Protein AF-A0A9W9Z5E5-F1 (afdb_monomer)

Solvent-accessible surface area (backbone atoms only — not comparable to full-atom values): 18117 Å² total; per-residue (Å²): 145,72,81,77,57,56,65,56,52,52,53,50,51,54,53,34,43,76,70,58,73,68,50,54,72,75,54,45,55,51,50,51,50,51,54,51,48,55,50,51,51,53,52,51,52,42,44,74,73,72,52,54,70,46,80,47,69,48,80,46,77,43,76,46,78,50,96,70,74,45,101,91,42,67,66,45,79,44,83,42,73,52,73,48,79,44,74,58,91,72,86,64,83,90,55,84,90,83,65,74,100,61,58,70,76,58,65,52,55,37,85,91,34,75,54,29,51,32,61,74,68,63,65,69,75,96,42,89,90,44,63,86,73,42,54,68,69,50,50,53,51,47,46,52,54,19,50,51,48,46,50,52,50,50,29,61,73,37,74,33,95,50,92,89,56,72,50,48,81,72,52,60,47,72,70,46,73,76,46,55,70,70,56,46,49,50,52,50,52,51,53,51,49,50,50,40,35,57,57,59,65,47,76,74,75,71,86,76,83,65,81,82,59,66,64,61,55,49,49,37,49,42,32,39,53,32,51,50,51,53,51,51,54,51,28,30,21,64,47,36,32,69,59,43,54,54,48,37,60,52,46,26,55,54,24,57,72,38,75,93,36,43,68,58,17,50,52,32,49,50,53,51,43,35,51,77,70,68,43,54,74,68,54,19,50,55,57,44,49,57,52,36,40,53,91,78,52,72,89,64,44,27,34,48,38,74,72,71,74,113

InterPro domains:
  IPR046496 Domain of unknown function DUF6589 [PF20231] (111-309)

Mean predicted aligned error: 16.92 Å

Radius of gyration: 28.75 Å; Cα contacts (8 Å, |Δi|>4): 231; chains: 1; bounding box: 75×53×67 Å

Structure (mmCIF, N/CA/C/O backbone):
data_AF-A0A9W9Z5E5-F1
#
_entry.id   AF-A0A9W9Z5E5-F1
#
loop_
_atom_site.group_PDB
_atom_site.id
_atom_site.type_symbol
_atom_site.label_atom_id
_atom_site.label_alt_id
_atom_site.label_comp_id
_atom_site.label_asym_id
_atom_site.label_entity_id
_atom_site.label_seq_id
_atom_site.pdbx_PDB_ins_code
_atom_site.Cartn_x
_atom_site.Cartn_y
_atom_site.Cartn_z
_atom_site.occupancy
_atom_site.B_iso_or_equiv
_atom_site.auth_seq_id
_atom_site.auth_comp_id
_atom_site.auth_asym_id
_atom_site.auth_atom_id
_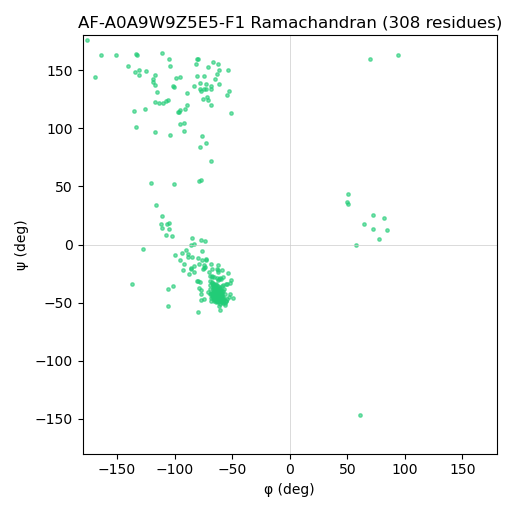atom_site.pdbx_PDB_model_num
ATOM 1 N N . MET A 1 1 ? 47.357 21.636 -34.860 1.00 41.72 1 MET A N 1
ATOM 2 C CA . MET A 1 1 ? 46.180 21.019 -34.204 1.00 41.72 1 MET A CA 1
ATOM 3 C C . MET A 1 1 ? 46.390 19.518 -33.904 1.00 41.72 1 MET A C 1
ATOM 5 O O . MET A 1 1 ? 45.435 18.764 -33.915 1.00 41.72 1 MET A O 1
ATOM 9 N N . LEU A 1 2 ? 47.626 19.068 -33.618 1.00 34.53 2 LEU A N 1
ATOM 10 C CA . LEU A 1 2 ? 47.955 17.650 -33.344 1.00 34.53 2 LEU A CA 1
ATOM 11 C C . LEU A 1 2 ? 48.724 17.436 -32.021 1.00 34.53 2 LEU A C 1
ATOM 13 O O . LEU A 1 2 ? 48.946 16.302 -31.622 1.00 34.53 2 LEU A O 1
ATOM 17 N N . ALA A 1 3 ? 49.085 18.505 -31.301 1.00 41.28 3 ALA A N 1
ATOM 18 C CA . ALA A 1 3 ? 49.845 18.413 -30.047 1.00 41.28 3 ALA A CA 1
ATOM 19 C C . ALA A 1 3 ? 48.966 18.329 -28.779 1.00 41.28 3 ALA A C 1
ATOM 21 O O . ALA A 1 3 ? 49.443 17.910 -27.731 1.00 41.28 3 ALA A O 1
ATOM 22 N N . PHE A 1 4 ? 47.674 18.678 -28.864 1.00 39.78 4 PHE A N 1
ATOM 23 C CA . PHE A 1 4 ? 46.748 18.666 -27.717 1.00 39.78 4 PHE A CA 1
ATOM 24 C C . PHE A 1 4 ? 46.042 17.316 -27.482 1.00 39.78 4 PHE A C 1
ATOM 26 O O . PHE A 1 4 ? 45.437 17.124 -26.433 1.00 39.78 4 PHE A O 1
ATOM 33 N N . PHE A 1 5 ? 46.140 16.362 -28.415 1.00 38.50 5 PHE A N 1
ATOM 34 C CA . PHE A 1 5 ? 45.471 15.056 -28.303 1.00 38.50 5 PHE A CA 1
ATOM 35 C C . PHE A 1 5 ? 46.246 14.028 -27.463 1.00 38.50 5 PHE A C 1
ATOM 37 O O . PHE A 1 5 ? 45.647 13.109 -26.908 1.00 38.50 5 PHE A O 1
ATOM 44 N N . SER A 1 6 ? 47.567 14.181 -27.332 1.00 47.19 6 SER A N 1
ATOM 45 C CA . SER A 1 6 ? 48.415 13.198 -26.646 1.00 47.19 6 SER A CA 1
ATOM 46 C C . SER A 1 6 ? 48.170 13.109 -25.131 1.00 47.19 6 SER A C 1
ATOM 48 O O . SER A 1 6 ? 48.018 11.989 -24.654 1.00 47.19 6 SER A O 1
ATOM 50 N N . PRO A 1 7 ? 48.063 14.210 -24.357 1.00 51.94 7 PRO A N 1
ATOM 51 C CA . PRO A 1 7 ? 47.903 14.115 -22.901 1.00 51.94 7 PRO A CA 1
ATOM 52 C C . PRO A 1 7 ? 46.541 13.546 -22.492 1.00 51.94 7 PRO A C 1
ATOM 54 O O . PRO A 1 7 ? 46.439 12.802 -21.518 1.00 51.94 7 PRO A O 1
ATOM 57 N N . PHE A 1 8 ? 45.499 13.870 -23.264 1.00 57.59 8 PHE A N 1
ATOM 58 C CA . PHE A 1 8 ? 44.145 13.369 -23.046 1.00 57.59 8 PHE A CA 1
ATOM 59 C C . PHE A 1 8 ? 44.060 11.860 -23.290 1.00 57.59 8 PHE A C 1
ATOM 61 O O . PHE A 1 8 ? 43.487 11.142 -22.476 1.00 57.59 8 PHE A O 1
ATOM 68 N N . LEU A 1 9 ? 44.687 11.363 -24.362 1.00 47.94 9 LEU A N 1
ATOM 69 C CA . LEU A 1 9 ? 44.751 9.929 -24.647 1.00 47.94 9 LEU A CA 1
ATOM 70 C C . LEU A 1 9 ? 45.560 9.166 -23.591 1.00 47.94 9 LEU A C 1
ATOM 72 O O . LEU A 1 9 ? 45.128 8.096 -23.171 1.00 47.94 9 LEU A O 1
ATOM 76 N N . THR A 1 10 ? 46.664 9.727 -23.088 1.00 53.56 10 THR A N 1
ATOM 77 C CA . THR A 1 10 ? 47.443 9.100 -22.007 1.00 53.56 10 THR A CA 1
ATOM 78 C C . THR A 1 10 ? 46.660 9.058 -20.691 1.00 53.56 10 THR A C 1
ATOM 80 O O . THR A 1 10 ? 46.610 8.013 -20.046 1.00 53.56 10 THR A O 1
ATOM 83 N N . GLN A 1 11 ? 45.964 10.141 -20.319 1.00 58.62 11 GLN A N 1
ATOM 84 C CA . GLN A 1 11 ? 45.089 10.153 -19.137 1.00 58.62 11 GLN A CA 1
ATOM 85 C C . GLN A 1 11 ? 43.895 9.208 -19.279 1.00 58.62 11 GLN A C 1
ATOM 87 O O . GLN A 1 11 ? 43.506 8.551 -18.312 1.00 58.62 11 GLN A O 1
ATOM 92 N N . LEU A 1 12 ? 43.305 9.130 -20.473 1.00 51.72 12 LEU A N 1
ATOM 93 C CA . LEU A 1 12 ? 42.233 8.190 -20.766 1.00 51.72 12 LEU A CA 1
ATOM 94 C C . LEU A 1 12 ? 42.745 6.753 -20.630 1.00 51.72 12 LEU A C 1
ATOM 96 O O . LEU A 1 12 ? 42.111 5.948 -19.959 1.00 51.72 12 LEU A O 1
ATOM 100 N N . GLN A 1 13 ? 43.925 6.446 -21.166 1.00 52.66 13 GLN A N 1
ATOM 101 C CA . GLN A 1 13 ? 44.538 5.126 -21.056 1.00 52.66 13 GLN A CA 1
ATOM 102 C C . GLN A 1 13 ? 44.917 4.767 -19.610 1.00 52.66 13 GLN A C 1
ATOM 104 O O . GLN A 1 13 ? 44.707 3.631 -19.192 1.00 52.66 13 GLN A O 1
ATOM 109 N N . GLU A 1 14 ? 45.393 5.717 -18.802 1.00 56.22 14 GLU A N 1
ATOM 110 C CA . GLU A 1 14 ? 45.625 5.512 -17.365 1.00 56.22 14 GLU A CA 1
ATOM 111 C C . GLU A 1 14 ? 44.323 5.273 -16.587 1.00 56.22 14 GLU A C 1
ATOM 113 O O . GLU A 1 14 ? 44.264 4.389 -15.727 1.00 56.22 14 GLU A O 1
ATOM 118 N N . ARG A 1 15 ? 43.256 6.020 -16.900 1.00 56.22 15 ARG A N 1
ATOM 119 C CA . ARG A 1 15 ? 41.927 5.839 -16.292 1.00 56.22 15 ARG A CA 1
ATOM 120 C C . ARG A 1 15 ? 41.306 4.497 -16.680 1.00 56.22 15 ARG A C 1
ATOM 122 O O . ARG A 1 15 ? 40.803 3.787 -15.813 1.00 56.22 15 ARG A O 1
ATOM 129 N N . LEU A 1 16 ? 41.404 4.112 -17.949 1.00 51.62 16 LEU A N 1
ATOM 130 C CA . LEU A 1 16 ? 40.921 2.829 -18.460 1.00 51.62 16 LEU A CA 1
ATOM 131 C C . LEU A 1 16 ? 41.756 1.645 -17.944 1.00 51.62 16 LEU A C 1
ATOM 133 O O . LEU A 1 16 ? 41.206 0.572 -17.698 1.00 51.62 16 LEU A O 1
ATOM 137 N N . ASN A 1 17 ? 43.056 1.831 -17.688 1.00 54.41 17 ASN A N 1
ATOM 138 C CA . ASN A 1 17 ? 43.896 0.837 -17.010 1.00 54.41 17 ASN A CA 1
ATOM 139 C C . ASN A 1 17 ? 43.485 0.621 -15.546 1.00 54.41 17 ASN A C 1
ATOM 141 O O . ASN A 1 17 ? 43.421 -0.527 -15.110 1.00 54.41 17 ASN A O 1
ATOM 145 N N . LYS A 1 18 ? 43.148 1.686 -14.802 1.00 53.44 18 LYS A N 1
ATOM 146 C CA . LYS A 1 18 ? 42.616 1.573 -13.426 1.00 53.44 18 LYS A CA 1
ATOM 147 C C . LYS A 1 18 ? 41.276 0.831 -13.369 1.00 53.44 18 LYS A C 1
ATOM 149 O O . LYS A 1 18 ? 41.008 0.148 -12.389 1.00 53.44 18 LYS A O 1
ATOM 154 N N . LEU A 1 19 ? 40.470 0.937 -14.426 1.00 53.78 19 LEU A N 1
ATOM 155 C CA . LEU A 1 19 ? 39.192 0.230 -14.585 1.00 53.78 19 LEU A CA 1
ATOM 156 C C . LEU A 1 19 ? 39.342 -1.186 -15.182 1.00 53.78 19 LEU A C 1
ATOM 158 O O . LEU A 1 19 ? 38.346 -1.871 -15.390 1.00 53.78 19 LEU A O 1
ATOM 162 N N . GLY A 1 20 ? 40.563 -1.636 -15.493 1.00 52.59 20 GLY A N 1
ATOM 163 C CA . GLY A 1 20 ? 40.817 -2.965 -16.066 1.00 52.59 20 GLY A CA 1
ATOM 164 C C . GLY A 1 20 ? 40.396 -3.143 -17.534 1.00 52.59 20 GLY A C 1
ATOM 165 O O . GLY A 1 20 ? 40.363 -4.269 -18.046 1.00 52.59 20 GLY A O 1
ATOM 166 N N . VAL A 1 21 ? 40.097 -2.042 -18.228 1.00 53.72 21 VAL A N 1
ATOM 167 C CA . VAL A 1 21 ? 39.615 -2.012 -19.619 1.00 53.72 21 VAL A CA 1
ATOM 168 C C . VAL A 1 21 ? 40.761 -2.226 -20.617 1.00 53.72 21 VAL A C 1
ATOM 170 O O . VAL A 1 21 ? 40.562 -2.873 -21.640 1.00 53.72 21 VAL A O 1
ATOM 173 N N . CYS A 1 22 ? 41.979 -1.773 -20.295 1.00 50.34 22 CYS A N 1
ATOM 174 C CA . CYS A 1 22 ? 43.169 -1.885 -21.157 1.00 50.34 22 CYS A CA 1
ATOM 175 C C . CYS A 1 22 ? 44.204 -2.934 -20.685 1.00 50.34 22 CYS A C 1
ATOM 177 O O . CYS A 1 22 ? 45.361 -2.905 -21.108 1.00 50.34 22 CYS A O 1
ATOM 179 N N . LEU A 1 23 ? 43.818 -3.872 -19.810 1.00 54.03 23 LEU A N 1
ATOM 180 C CA . LEU A 1 23 ? 44.707 -4.945 -19.352 1.00 54.03 23 LEU A CA 1
ATOM 181 C C . LEU A 1 23 ? 44.823 -6.056 -20.404 1.00 54.03 23 LEU A C 1
ATOM 183 O O . LEU A 1 23 ? 43.817 -6.543 -20.917 1.00 54.03 23 LEU A O 1
ATOM 187 N N . SER A 1 24 ? 46.050 -6.514 -20.674 1.00 56.56 24 SER A N 1
ATOM 188 C CA . SER A 1 24 ? 46.259 -7.771 -21.399 1.00 56.56 24 SER A CA 1
ATOM 189 C C . SER A 1 24 ? 45.650 -8.939 -20.613 1.00 56.56 24 SER A C 1
ATOM 191 O O . SER A 1 24 ? 45.599 -8.901 -19.380 1.00 56.56 24 SER A O 1
ATOM 193 N N . HIS A 1 25 ? 45.201 -9.984 -21.314 1.00 47.28 25 HIS A N 1
ATOM 194 C CA . HIS A 1 25 ? 44.445 -11.103 -20.732 1.00 47.28 25 HIS A CA 1
ATOM 195 C C . HIS A 1 25 ? 45.120 -11.688 -19.469 1.00 47.28 25 HIS A C 1
ATOM 197 O O . HIS A 1 25 ? 44.499 -11.765 -18.414 1.00 47.28 25 HIS A O 1
ATOM 203 N N . GLY A 1 26 ? 46.438 -11.928 -19.510 1.00 54.09 26 GLY A N 1
ATOM 204 C CA . GLY A 1 26 ? 47.196 -12.436 -18.354 1.00 54.09 26 GLY A CA 1
ATOM 205 C C . GLY A 1 26 ? 47.323 -11.468 -17.164 1.00 54.09 26 GLY A C 1
ATOM 206 O O . GLY A 1 26 ? 47.424 -11.908 -16.017 1.00 54.09 26 GLY A O 1
ATOM 207 N N . ARG A 1 27 ? 47.278 -10.144 -17.385 1.00 55.38 27 ARG A N 1
ATOM 208 C CA . ARG A 1 27 ? 47.268 -9.155 -16.288 1.00 55.38 27 ARG A CA 1
ATOM 209 C C . ARG A 1 27 ? 45.879 -8.995 -15.670 1.00 55.38 27 ARG A C 1
ATOM 211 O O . ARG A 1 27 ? 45.797 -8.766 -14.466 1.00 55.38 27 ARG A O 1
ATOM 218 N N . ARG A 1 28 ? 44.807 -9.159 -16.457 1.00 51.94 28 ARG A N 1
ATOM 219 C CA . ARG A 1 28 ? 43.426 -9.197 -15.947 1.00 51.94 28 ARG A CA 1
ATOM 220 C C . ARG A 1 28 ? 43.234 -10.374 -14.987 1.00 51.94 28 ARG A C 1
ATOM 222 O O . ARG A 1 28 ? 42.759 -10.157 -13.878 1.00 51.94 28 ARG A O 1
ATOM 229 N N . ASP A 1 29 ? 43.699 -11.567 -15.351 1.00 53.88 29 ASP A N 1
ATOM 230 C CA . ASP A 1 29 ? 43.618 -12.750 -14.481 1.00 53.88 29 ASP A CA 1
ATOM 231 C C . ASP A 1 29 ? 44.421 -12.589 -13.189 1.00 53.88 29 ASP A C 1
ATOM 233 O O . ASP A 1 29 ? 43.980 -12.997 -12.116 1.00 53.88 29 ASP A O 1
ATOM 237 N N . THR A 1 30 ? 45.595 -11.959 -13.270 1.00 63.94 30 THR A N 1
ATOM 238 C CA . THR A 1 30 ? 46.425 -11.678 -12.090 1.00 63.94 30 THR A CA 1
ATOM 239 C C . THR A 1 30 ? 45.733 -10.699 -11.140 1.00 63.94 30 THR A C 1
ATOM 241 O O . THR A 1 30 ? 45.710 -10.924 -9.932 1.00 63.94 30 THR A O 1
ATOM 244 N N . LEU A 1 31 ? 45.121 -9.638 -11.678 1.00 58.78 31 LEU A N 1
ATOM 245 C CA . LEU A 1 31 ? 44.367 -8.664 -10.890 1.00 58.78 31 LEU A CA 1
ATOM 246 C C . LEU A 1 31 ? 43.118 -9.290 -10.254 1.00 58.78 31 LEU A C 1
ATOM 248 O O . LEU A 1 31 ? 42.865 -9.059 -9.076 1.00 58.78 31 LEU A O 1
ATOM 252 N N . LEU A 1 32 ? 42.367 -10.109 -11.000 1.00 57.81 32 LEU A N 1
ATOM 253 C CA . LEU A 1 32 ? 41.195 -10.822 -10.483 1.00 57.81 32 LEU A CA 1
ATOM 254 C C . LEU A 1 32 ? 41.573 -11.806 -9.372 1.00 57.81 32 LEU A C 1
ATOM 256 O O . LEU A 1 32 ? 40.883 -11.868 -8.359 1.00 57.81 32 LEU A O 1
ATOM 260 N N . LYS A 1 33 ? 42.699 -12.518 -9.509 1.00 64.81 33 LYS A N 1
ATOM 261 C CA . LYS A 1 33 ? 43.230 -13.391 -8.450 1.00 64.81 33 LYS A CA 1
ATOM 262 C C . LYS A 1 33 ? 43.656 -12.607 -7.210 1.00 64.81 33 LYS A C 1
ATOM 264 O O . LYS A 1 33 ? 43.368 -13.046 -6.103 1.00 64.81 33 LYS A O 1
ATOM 269 N N . LEU A 1 34 ? 44.297 -11.449 -7.377 1.00 64.44 34 LEU A N 1
ATOM 270 C CA . LEU A 1 34 ? 44.692 -10.585 -6.258 1.00 64.44 34 LEU A CA 1
ATOM 271 C C . LEU A 1 34 ? 43.479 -9.980 -5.535 1.00 64.44 34 LEU A C 1
ATOM 273 O O . LEU A 1 34 ? 43.429 -9.999 -4.308 1.00 64.44 34 LEU A O 1
ATOM 277 N N . LEU A 1 35 ? 42.486 -9.485 -6.279 1.00 60.31 35 LEU A N 1
ATOM 278 C CA . LEU A 1 35 ? 41.245 -8.943 -5.716 1.00 60.31 35 LEU A CA 1
ATOM 279 C C . LEU A 1 35 ? 40.408 -10.032 -5.033 1.00 60.31 35 LEU A C 1
ATOM 281 O O . LEU A 1 35 ? 39.948 -9.832 -3.909 1.00 60.31 35 LEU A O 1
ATOM 285 N N . GLY A 1 36 ? 40.248 -11.189 -5.683 1.00 60.94 36 GLY A N 1
ATOM 286 C CA . GLY A 1 36 ? 39.524 -12.337 -5.139 1.00 60.94 36 GLY A CA 1
ATOM 287 C C . GLY A 1 36 ? 40.201 -12.931 -3.904 1.00 60.94 36 GLY A C 1
ATOM 288 O O . GLY A 1 36 ? 39.524 -13.211 -2.918 1.00 60.94 36 GLY A O 1
ATOM 289 N N . GLY A 1 37 ? 41.534 -13.048 -3.919 1.00 66.94 37 GLY A N 1
ATOM 290 C CA . GLY A 1 37 ? 42.325 -13.503 -2.773 1.00 66.94 37 GLY A CA 1
ATOM 291 C C . GLY A 1 37 ? 42.188 -12.571 -1.569 1.00 66.94 37 GLY A C 1
ATOM 292 O O . GLY A 1 37 ? 41.819 -13.015 -0.488 1.00 66.94 37 GLY A O 1
ATOM 293 N N . HIS A 1 38 ? 42.349 -11.261 -1.771 1.00 72.75 38 HIS A N 1
ATOM 294 C CA . HIS A 1 38 ? 42.206 -10.277 -0.695 1.00 72.75 38 HIS A CA 1
ATOM 295 C C . HIS A 1 38 ? 40.777 -10.214 -0.120 1.00 72.75 38 HIS A C 1
ATOM 297 O O . HIS A 1 38 ? 40.591 -9.988 1.078 1.00 72.75 38 HIS A O 1
ATOM 303 N N . PHE A 1 39 ? 39.747 -10.413 -0.951 1.00 70.94 39 PHE A N 1
ATOM 304 C CA . PHE A 1 39 ? 38.370 -10.534 -0.468 1.00 70.94 39 PHE A CA 1
ATOM 305 C C . PHE A 1 39 ? 38.186 -11.791 0.393 1.00 70.94 39 PHE A C 1
ATOM 307 O O . PHE A 1 39 ? 37.643 -11.695 1.494 1.00 70.94 39 PHE A O 1
ATOM 314 N N . ALA A 1 40 ? 38.684 -12.942 -0.069 1.00 75.69 40 ALA A N 1
ATOM 315 C CA . ALA A 1 40 ? 38.624 -14.193 0.680 1.00 75.69 40 ALA A CA 1
ATOM 316 C C . ALA A 1 40 ? 39.342 -14.084 2.035 1.00 75.69 40 ALA A C 1
ATOM 318 O O . ALA A 1 40 ? 38.776 -14.479 3.053 1.00 75.69 40 ALA A O 1
ATOM 319 N N . ASP A 1 41 ? 40.525 -13.468 2.073 1.00 82.50 41 ASP A N 1
ATOM 320 C CA . ASP A 1 41 ? 41.293 -13.271 3.305 1.00 82.50 41 ASP A CA 1
ATOM 321 C C . ASP A 1 41 ? 40.525 -12.429 4.334 1.00 82.50 41 ASP A C 1
ATOM 323 O O . ASP A 1 41 ? 40.426 -12.815 5.502 1.00 82.50 41 ASP A O 1
ATOM 327 N N . LYS A 1 42 ? 39.897 -11.324 3.902 1.00 81.38 42 LYS A N 1
ATOM 328 C CA . LYS A 1 42 ? 39.057 -10.492 4.782 1.00 81.38 42 LYS A CA 1
ATOM 329 C C . LYS A 1 42 ? 37.826 -11.228 5.295 1.00 81.38 42 LYS A C 1
ATOM 331 O O . LYS A 1 42 ? 37.454 -11.061 6.456 1.00 81.38 42 LYS A O 1
ATOM 336 N N . VAL A 1 43 ? 37.183 -12.032 4.451 1.00 80.75 43 VAL A N 1
ATOM 337 C CA . VAL A 1 43 ? 36.042 -12.858 4.867 1.00 80.75 43 VAL A CA 1
ATOM 338 C C . VAL A 1 43 ? 36.490 -13.884 5.910 1.00 80.75 43 VAL A C 1
ATOM 340 O O . VAL A 1 43 ? 35.854 -14.006 6.955 1.00 80.75 43 VAL A O 1
ATOM 343 N N . VAL A 1 44 ? 37.617 -14.564 5.685 1.00 84.56 44 VAL A N 1
ATOM 344 C CA . VAL A 1 44 ? 38.186 -15.533 6.635 1.00 84.56 44 VAL A CA 1
ATOM 345 C C . VAL A 1 44 ? 38.544 -14.872 7.967 1.00 84.56 44 VAL A C 1
ATOM 347 O O . VAL A 1 44 ? 38.231 -15.426 9.020 1.00 84.56 44 VAL A O 1
ATOM 350 N N . GLU A 1 45 ? 39.160 -13.690 7.952 1.00 88.19 45 GLU A N 1
ATOM 351 C CA . GLU A 1 45 ? 39.467 -12.916 9.162 1.00 88.19 45 GLU A CA 1
ATOM 352 C C . GLU A 1 45 ? 38.194 -12.598 9.960 1.00 88.19 45 GLU A C 1
ATOM 354 O O . GLU A 1 45 ? 38.122 -12.832 11.169 1.00 88.19 45 GLU A O 1
ATOM 359 N N . ARG A 1 46 ? 37.146 -12.134 9.274 1.00 83.44 46 ARG A N 1
ATOM 360 C CA . ARG A 1 46 ? 35.864 -11.796 9.899 1.00 83.44 46 ARG A CA 1
ATOM 361 C C . ARG A 1 46 ? 35.162 -13.022 10.474 1.00 83.44 46 ARG A C 1
ATOM 363 O O . ARG A 1 46 ? 34.675 -12.954 11.601 1.00 83.44 46 ARG A O 1
ATOM 370 N N . ILE A 1 47 ? 35.172 -14.149 9.766 1.00 84.44 47 ILE A N 1
ATOM 371 C CA . ILE A 1 47 ? 34.636 -15.420 10.275 1.00 84.44 47 ILE A CA 1
ATOM 372 C C . ILE A 1 47 ? 35.395 -15.853 11.536 1.00 84.44 47 ILE A C 1
ATOM 374 O O . ILE A 1 47 ? 34.773 -16.188 12.542 1.00 84.44 47 ILE A O 1
ATOM 378 N N . LYS A 1 48 ? 36.734 -15.777 11.527 1.00 86.12 48 LYS A N 1
ATOM 379 C CA . LYS A 1 48 ? 37.569 -16.087 12.703 1.00 86.12 48 LYS A CA 1
ATOM 380 C C . LYS A 1 48 ? 37.276 -15.175 13.897 1.00 86.12 48 LYS A C 1
ATOM 382 O O . LYS A 1 48 ? 37.409 -15.615 15.032 1.00 86.12 48 LYS A O 1
ATOM 387 N N . SER A 1 49 ? 36.836 -13.939 13.655 1.00 83.62 49 SER A N 1
ATOM 388 C CA . SER A 1 49 ? 36.393 -13.005 14.702 1.00 83.62 49 SER A CA 1
ATOM 389 C C . SER A 1 49 ? 34.985 -13.292 15.259 1.00 83.62 49 SER A C 1
ATOM 391 O O . SER A 1 49 ? 34.486 -12.530 16.084 1.00 83.62 49 SER A O 1
ATOM 393 N N . GLY A 1 50 ? 34.329 -14.373 14.816 1.00 80.81 50 GLY A N 1
ATOM 394 C CA . GLY A 1 50 ? 32.992 -14.776 15.263 1.00 80.81 50 GLY A CA 1
ATOM 395 C C . GLY A 1 50 ? 31.841 -14.088 14.523 1.00 80.81 50 GLY A C 1
ATOM 396 O O . GLY A 1 50 ? 30.694 -14.170 14.965 1.00 80.81 50 GLY A O 1
ATOM 397 N N . ARG A 1 51 ? 32.111 -13.401 13.404 1.00 80.56 51 ARG A N 1
ATOM 398 C CA . ARG A 1 51 ? 31.063 -12.788 12.574 1.00 80.56 51 ARG A CA 1
ATOM 399 C C . ARG A 1 51 ? 30.382 -13.839 11.706 1.00 80.56 51 ARG A C 1
ATOM 401 O O . ARG A 1 51 ? 31.033 -14.703 11.124 1.00 80.56 51 ARG A O 1
ATOM 408 N N . VAL A 1 52 ? 29.061 -13.725 11.598 1.00 80.38 52 VAL A N 1
ATOM 409 C CA . VAL A 1 52 ? 28.226 -14.612 10.783 1.00 80.38 52 VAL A CA 1
ATOM 410 C C . VAL A 1 52 ? 27.891 -13.915 9.471 1.00 80.38 52 VAL A C 1
ATOM 412 O O . VAL A 1 52 ? 27.529 -12.739 9.460 1.00 80.38 52 VAL A O 1
ATOM 415 N N . PHE A 1 53 ? 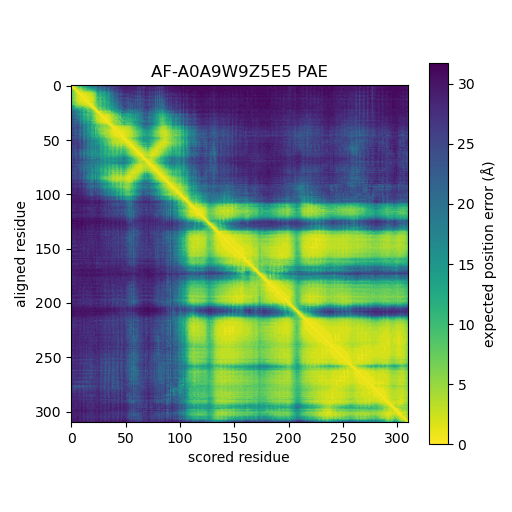27.990 -14.651 8.369 1.00 79.00 53 PHE A N 1
ATOM 416 C CA . PHE A 1 53 ? 27.698 -14.159 7.028 1.00 79.00 53 PHE A CA 1
ATOM 417 C C . PHE A 1 53 ? 26.524 -14.918 6.414 1.00 79.00 53 PHE A C 1
ATOM 419 O O . PHE A 1 53 ? 26.380 -16.123 6.619 1.00 79.00 53 PHE A O 1
ATOM 426 N N . ARG A 1 54 ? 25.716 -14.221 5.615 1.00 79.06 54 ARG A N 1
ATOM 427 C CA . ARG A 1 54 ? 24.682 -14.805 4.761 1.00 79.06 54 ARG A CA 1
ATOM 428 C C . ARG A 1 54 ? 25.127 -14.731 3.306 1.00 79.06 54 ARG A C 1
ATOM 430 O O . ARG A 1 54 ? 25.415 -13.649 2.799 1.00 79.06 54 ARG A O 1
ATOM 437 N N . GLY A 1 55 ? 25.168 -15.881 2.642 1.00 77.12 55 GLY A N 1
ATOM 438 C CA . GLY A 1 55 ? 25.329 -15.956 1.194 1.00 77.12 55 GLY A CA 1
ATOM 439 C C . GLY A 1 55 ? 23.985 -15.765 0.496 1.00 77.12 55 GLY A C 1
ATOM 440 O O . GLY A 1 55 ? 22.976 -16.328 0.917 1.00 77.12 55 GLY A O 1
ATOM 441 N N . THR A 1 56 ? 23.978 -14.975 -0.567 1.00 75.25 56 THR A N 1
ATOM 442 C CA . THR A 1 56 ? 22.879 -14.888 -1.536 1.00 75.25 56 THR A CA 1
ATOM 443 C C . THR A 1 56 ? 23.484 -15.010 -2.922 1.00 75.25 56 THR A C 1
ATOM 445 O O . THR A 1 56 ? 24.638 -14.633 -3.117 1.00 75.25 56 THR A O 1
ATOM 448 N N . GLY A 1 57 ? 22.750 -15.544 -3.882 1.00 77.19 57 GLY A N 1
ATOM 449 C CA . GLY A 1 57 ? 23.214 -15.549 -5.256 1.00 77.19 57 GLY A CA 1
ATOM 450 C C . GLY A 1 57 ? 22.093 -15.844 -6.226 1.00 77.19 57 GLY A C 1
ATOM 451 O O . GLY A 1 57 ? 21.032 -16.308 -5.811 1.00 77.19 57 GLY A O 1
ATOM 452 N N . ASP A 1 58 ? 22.349 -15.532 -7.487 1.00 72.88 58 ASP A N 1
ATOM 453 C CA . ASP A 1 58 ? 21.411 -15.701 -8.586 1.00 72.88 58 ASP A CA 1
ATOM 454 C C . ASP A 1 58 ? 22.139 -16.193 -9.842 1.00 72.88 58 ASP A C 1
ATOM 456 O O . ASP A 1 58 ? 23.342 -15.955 -10.020 1.00 72.88 58 ASP A O 1
ATOM 460 N N . ASN A 1 59 ? 21.408 -16.887 -10.709 1.00 85.75 59 ASN A N 1
ATOM 461 C CA . ASN A 1 59 ? 21.914 -17.314 -12.004 1.00 85.75 59 ASN A CA 1
ATOM 462 C C . ASN A 1 59 ? 21.909 -16.119 -12.957 1.00 85.75 59 ASN A C 1
ATOM 464 O O . ASN A 1 59 ? 20.918 -15.405 -13.088 1.00 85.75 59 ASN A O 1
ATOM 468 N N . TRP A 1 60 ? 23.023 -15.910 -13.646 1.00 74.25 60 TRP A N 1
ATOM 469 C CA . TRP A 1 60 ? 23.137 -14.915 -14.694 1.00 74.25 60 TRP A CA 1
ATOM 470 C C . TRP A 1 60 ? 23.438 -15.599 -16.022 1.00 74.25 60 TRP A C 1
ATOM 472 O O . TRP A 1 60 ? 24.584 -15.919 -16.341 1.00 74.25 60 TRP A O 1
ATOM 482 N N . ASP A 1 61 ? 22.379 -15.817 -16.793 1.00 81.19 61 ASP A N 1
ATOM 483 C CA . ASP A 1 61 ? 22.452 -16.443 -18.106 1.00 81.19 61 ASP A CA 1
ATOM 484 C C . ASP A 1 61 ? 22.662 -15.377 -19.187 1.00 81.19 61 ASP A C 1
ATOM 486 O O . ASP A 1 61 ? 21.861 -14.457 -19.361 1.00 81.19 61 ASP A O 1
ATOM 490 N N . LEU A 1 62 ? 23.766 -15.486 -19.921 1.00 74.75 62 LEU A N 1
ATOM 491 C CA . LEU A 1 62 ? 24.142 -14.573 -20.994 1.00 74.75 62 LEU A CA 1
ATOM 492 C C . LEU A 1 62 ? 24.194 -15.331 -22.313 1.00 74.75 62 LEU A C 1
ATOM 494 O O . LEU A 1 62 ? 24.981 -16.258 -22.476 1.00 74.75 62 LEU A O 1
ATOM 498 N N . LYS A 1 63 ? 23.413 -14.890 -23.297 1.00 79.56 63 LYS A N 1
ATOM 499 C CA . LYS A 1 63 ? 23.470 -15.442 -24.650 1.00 79.56 63 LYS A CA 1
ATOM 500 C C . LYS A 1 63 ? 24.363 -14.589 -25.535 1.00 79.56 63 LYS A C 1
ATOM 502 O O . LYS A 1 63 ? 24.051 -13.435 -25.827 1.00 79.56 63 LYS A O 1
ATOM 507 N N . VAL A 1 64 ? 25.479 -15.154 -25.980 1.00 80.56 64 VAL A N 1
ATOM 508 C CA . VAL A 1 64 ? 26.396 -14.490 -26.904 1.00 80.56 64 VAL A CA 1
ATOM 509 C C . VAL A 1 64 ? 26.007 -14.852 -28.326 1.00 80.56 64 VAL A C 1
ATOM 511 O O . VAL A 1 64 ? 26.287 -15.946 -28.822 1.00 80.56 64 VAL A O 1
ATOM 514 N N . PHE A 1 65 ? 25.375 -13.896 -28.999 1.00 76.00 65 PHE A N 1
ATOM 515 C CA . PHE A 1 65 ? 25.013 -14.037 -30.400 1.00 76.00 65 PHE A CA 1
ATOM 516 C C . PHE A 1 65 ? 26.239 -13.893 -31.302 1.00 76.00 65 PHE A C 1
ATOM 518 O O . PHE A 1 65 ? 27.053 -12.977 -31.154 1.00 76.00 65 PHE A O 1
ATOM 525 N N . ARG A 1 66 ? 26.372 -14.795 -32.272 1.00 80.62 66 ARG A N 1
ATOM 526 C CA . ARG A 1 66 ? 27.346 -14.677 -33.357 1.00 80.62 66 ARG A CA 1
ATOM 527 C C . ARG A 1 66 ? 26.695 -13.912 -34.501 1.00 80.62 66 ARG A C 1
ATOM 529 O O . ARG A 1 66 ? 25.605 -14.267 -34.933 1.00 80.62 66 ARG A O 1
ATOM 536 N N . GLY A 1 67 ? 27.382 -12.890 -35.019 1.00 78.75 67 GLY A N 1
ATOM 537 C CA . GLY A 1 67 ? 26.852 -12.048 -36.100 1.00 78.75 67 GLY A CA 1
ATOM 538 C C . GLY A 1 67 ? 26.415 -12.842 -37.337 1.00 78.75 67 GLY A C 1
ATOM 539 O O . GLY A 1 67 ? 25.415 -12.496 -37.951 1.00 78.75 67 GLY A O 1
ATOM 540 N N . HIS A 1 68 ? 27.104 -13.947 -37.652 1.00 79.75 68 HIS A N 1
ATOM 541 C CA . HIS A 1 68 ? 26.681 -14.917 -38.664 1.00 79.75 68 HIS A CA 1
ATOM 542 C C . HIS A 1 68 ? 26.865 -16.344 -38.142 1.00 79.75 68 HIS A C 1
ATOM 544 O O . HIS A 1 68 ? 27.994 -16.789 -37.932 1.00 79.75 68 HIS A O 1
ATOM 550 N N . MET A 1 69 ? 25.763 -17.071 -37.970 1.00 79.25 69 MET A N 1
ATOM 551 C CA . MET A 1 69 ? 25.792 -18.478 -37.571 1.00 79.25 69 MET A CA 1
ATOM 552 C C . MET A 1 69 ? 26.268 -19.374 -38.721 1.00 79.25 69 MET A C 1
ATOM 554 O O . MET A 1 69 ? 25.803 -19.256 -39.856 1.00 79.25 69 MET A O 1
ATOM 558 N N . ARG A 1 70 ? 27.182 -20.299 -38.422 1.00 81.44 70 ARG A N 1
ATOM 559 C CA . ARG A 1 70 ? 27.692 -21.329 -39.342 1.00 81.44 70 ARG A CA 1
ATOM 560 C C . ARG A 1 70 ? 27.695 -22.682 -38.648 1.00 81.44 70 ARG A C 1
ATOM 562 O O . ARG A 1 70 ? 27.626 -22.750 -37.427 1.00 81.44 70 ARG A O 1
ATOM 569 N N . LYS A 1 71 ? 27.801 -23.776 -39.404 1.00 80.88 71 LYS A N 1
ATOM 570 C CA . LYS A 1 71 ? 27.793 -25.143 -38.846 1.00 80.88 71 LYS A CA 1
ATOM 571 C C . LYS A 1 71 ? 28.812 -25.335 -37.707 1.00 80.88 71 LYS A C 1
ATOM 573 O O . LYS A 1 71 ? 28.548 -26.080 -36.775 1.00 80.88 71 LYS A O 1
ATOM 578 N N . ASP A 1 72 ? 29.938 -24.644 -37.791 1.00 84.31 72 ASP A N 1
ATOM 579 C CA . ASP A 1 72 ? 31.073 -24.646 -36.870 1.00 84.31 72 ASP A CA 1
ATOM 580 C C . ASP A 1 72 ? 31.097 -23.458 -35.887 1.00 84.31 72 ASP A C 1
ATOM 582 O O . ASP A 1 72 ? 31.890 -23.458 -34.952 1.00 84.31 72 ASP A O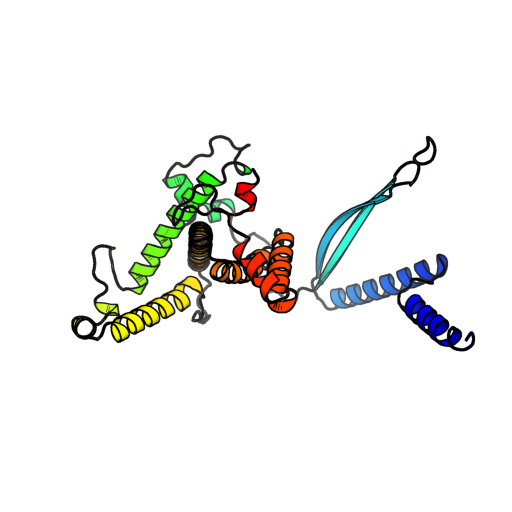 1
ATOM 586 N N . VAL A 1 73 ? 30.226 -22.458 -36.065 1.00 77.25 73 VAL A N 1
ATOM 587 C CA . VAL A 1 73 ? 30.173 -21.244 -35.236 1.00 77.25 73 VAL A CA 1
ATOM 588 C C . VAL A 1 73 ? 28.725 -20.962 -34.846 1.00 77.25 73 VAL A C 1
ATOM 590 O O . VAL A 1 73 ? 27.938 -20.438 -35.637 1.00 77.25 73 VAL A O 1
ATOM 593 N N . GLN A 1 74 ? 28.378 -21.325 -33.615 1.00 86.12 74 GLN A N 1
ATOM 594 C CA . GLN A 1 74 ? 27.032 -21.207 -33.055 1.00 86.12 74 GLN A CA 1
ATOM 595 C C . GLN A 1 74 ? 26.982 -20.143 -31.954 1.00 86.12 74 GLN A C 1
ATOM 597 O O . GLN A 1 74 ? 28.018 -19.697 -31.457 1.00 86.12 74 GLN A O 1
ATOM 602 N N . ASN A 1 75 ? 25.767 -19.731 -31.591 1.00 87.62 75 ASN A N 1
ATOM 603 C CA . ASN A 1 75 ? 25.554 -18.920 -30.396 1.00 87.62 75 ASN A CA 1
ATOM 604 C C . ASN A 1 75 ? 25.967 -19.716 -29.158 1.00 87.62 75 ASN A C 1
ATOM 606 O O . ASN A 1 75 ? 25.794 -20.934 -29.111 1.00 87.62 75 ASN A O 1
ATOM 610 N N . GLU A 1 76 ? 26.480 -19.013 -28.162 1.00 83.19 76 GLU A N 1
ATOM 611 C CA . GLU A 1 76 ? 26.922 -19.614 -26.910 1.00 83.19 76 GLU A CA 1
ATOM 612 C C . GLU A 1 76 ? 26.050 -19.103 -25.773 1.00 83.19 76 GLU A C 1
ATOM 614 O O . GLU A 1 76 ? 25.843 -17.896 -25.643 1.00 83.19 76 GLU A O 1
ATOM 619 N N . ASP A 1 77 ? 25.558 -20.028 -24.957 1.00 81.25 77 ASP A N 1
ATOM 620 C CA . ASP A 1 77 ? 24.879 -19.715 -23.708 1.00 81.25 77 ASP A CA 1
ATOM 621 C C . ASP A 1 77 ? 25.920 -19.813 -22.578 1.00 81.25 77 ASP A C 1
ATOM 623 O O . ASP A 1 77 ? 26.526 -20.860 -22.341 1.00 81.25 77 ASP A O 1
ATOM 627 N N . LEU A 1 78 ? 26.196 -18.684 -21.931 1.00 75.19 78 LEU A N 1
ATOM 628 C CA . LEU A 1 78 ? 27.079 -18.567 -20.776 1.00 75.19 78 LEU A CA 1
ATOM 629 C C . LEU A 1 78 ? 26.223 -18.575 -19.513 1.00 75.19 78 LEU A C 1
ATOM 631 O O . LEU A 1 78 ? 25.485 -17.628 -19.259 1.00 75.19 78 LEU A O 1
ATOM 635 N N . HIS A 1 79 ? 26.371 -19.618 -18.707 1.00 79.31 79 HIS A N 1
ATOM 636 C CA . HIS A 1 79 ? 25.718 -19.735 -17.407 1.00 79.31 79 HIS A CA 1
ATOM 637 C C . HIS A 1 79 ? 26.674 -19.252 -16.316 1.00 79.31 79 HIS A C 1
ATOM 639 O O . HIS A 1 79 ? 27.640 -19.940 -15.974 1.00 79.31 79 HIS A O 1
ATOM 645 N N . LEU A 1 80 ? 26.446 -18.048 -15.798 1.00 75.81 80 LEU A N 1
ATOM 646 C CA . LEU A 1 80 ? 27.211 -17.484 -14.688 1.00 75.81 80 LEU A CA 1
ATOM 647 C C . LEU A 1 80 ? 26.384 -17.542 -13.400 1.00 75.81 80 LEU A C 1
ATOM 649 O O . LEU A 1 80 ? 25.163 -17.635 -13.435 1.00 75.81 80 LEU A O 1
ATOM 653 N N . PHE A 1 81 ? 27.046 -17.466 -12.248 1.00 70.38 81 PHE A N 1
ATOM 654 C CA . PHE A 1 81 ? 26.384 -17.346 -10.950 1.00 70.38 81 PHE A CA 1
ATOM 655 C C . PHE A 1 81 ? 26.937 -16.121 -10.232 1.00 70.38 81 PHE A C 1
ATOM 657 O O . PHE A 1 81 ? 28.134 -16.047 -9.941 1.00 70.38 81 PHE A O 1
ATOM 664 N N . ALA A 1 82 ? 26.079 -15.139 -9.978 1.00 74.50 82 ALA A N 1
ATOM 665 C CA . ALA A 1 82 ? 26.437 -13.953 -9.222 1.00 74.50 82 ALA A CA 1
ATOM 666 C C . ALA A 1 82 ? 26.139 -14.212 -7.745 1.00 74.50 82 ALA A C 1
ATOM 668 O O . ALA A 1 82 ? 24.988 -14.401 -7.371 1.00 74.50 82 ALA A O 1
ATOM 669 N N . SER A 1 83 ? 27.165 -14.208 -6.895 1.00 76.25 83 SER A N 1
ATOM 670 C CA . SER A 1 83 ? 27.011 -14.415 -5.452 1.00 76.25 83 SER A CA 1
ATOM 671 C C . SER A 1 83 ? 27.453 -13.196 -4.652 1.00 76.25 83 SER A C 1
ATOM 673 O O . SER A 1 83 ? 28.530 -12.655 -4.895 1.00 76.25 83 SER A O 1
ATOM 675 N N . ASN A 1 84 ? 26.674 -12.838 -3.635 1.00 77.19 84 ASN A N 1
ATOM 676 C CA . ASN A 1 84 ? 26.978 -11.805 -2.655 1.00 77.19 84 ASN A CA 1
ATOM 677 C C . ASN A 1 84 ? 27.058 -12.406 -1.249 1.00 77.19 84 ASN A C 1
ATOM 679 O O . ASN A 1 84 ? 26.228 -13.230 -0.858 1.00 77.19 84 ASN A O 1
ATOM 683 N N . LEU A 1 85 ? 28.032 -11.943 -0.466 1.00 76.31 85 LEU A N 1
ATOM 684 C CA . LEU A 1 85 ? 28.199 -12.306 0.937 1.00 76.31 85 LEU A CA 1
ATOM 685 C C . LEU A 1 85 ? 27.872 -11.090 1.814 1.00 76.31 85 LEU A C 1
ATOM 687 O O . LEU A 1 85 ? 28.497 -10.040 1.673 1.00 76.31 85 LEU A O 1
ATOM 691 N N . ILE A 1 86 ? 26.898 -11.220 2.713 1.00 78.06 86 ILE A N 1
ATOM 692 C CA . ILE A 1 86 ? 26.413 -10.130 3.568 1.00 78.06 86 ILE A CA 1
ATOM 693 C C . ILE A 1 86 ? 26.762 -10.453 5.025 1.00 78.06 86 ILE A C 1
ATOM 695 O O . ILE A 1 86 ? 26.351 -11.489 5.541 1.00 78.06 86 ILE A O 1
ATOM 699 N N . GLU A 1 87 ? 27.522 -9.585 5.699 1.00 79.69 87 GLU A N 1
ATOM 700 C CA . GLU A 1 87 ? 27.807 -9.714 7.139 1.00 79.69 87 GLU A CA 1
ATOM 701 C C . GLU A 1 87 ? 26.543 -9.391 7.953 1.00 79.69 87 GLU A C 1
ATOM 703 O O . GLU A 1 87 ? 25.941 -8.325 7.783 1.00 79.69 87 GLU A O 1
ATOM 708 N N . ASN A 1 88 ? 26.142 -10.288 8.857 1.00 77.38 88 ASN A N 1
ATOM 709 C CA . ASN A 1 88 ? 25.021 -10.036 9.756 1.00 77.38 88 ASN A CA 1
ATOM 710 C C . ASN A 1 88 ? 25.398 -8.934 10.754 1.00 77.38 88 ASN A C 1
ATOM 712 O O . ASN A 1 88 ? 26.336 -9.069 11.539 1.00 77.38 88 ASN A O 1
ATOM 716 N N . ARG A 1 89 ? 24.632 -7.838 10.744 1.00 72.69 89 ARG A N 1
ATOM 717 C CA . ARG A 1 89 ? 24.858 -6.680 11.628 1.00 72.69 89 ARG A CA 1
ATOM 718 C C . ARG A 1 89 ? 24.423 -6.928 13.075 1.00 72.69 89 ARG A C 1
ATOM 720 O O . ARG A 1 89 ? 24.891 -6.233 13.969 1.00 72.69 89 ARG A O 1
ATOM 727 N N . LEU A 1 90 ? 23.539 -7.901 13.289 1.00 69.12 90 LEU A N 1
ATOM 728 C CA . LEU A 1 90 ? 22.956 -8.252 14.583 1.00 69.12 90 LEU A CA 1
ATOM 729 C C . LEU A 1 90 ? 23.316 -9.694 14.950 1.00 69.12 90 LEU A C 1
ATOM 731 O O . LEU A 1 90 ? 23.359 -10.572 14.086 1.00 69.12 90 LEU A O 1
ATOM 735 N N . THR A 1 91 ? 23.582 -9.932 16.235 1.00 66.44 91 THR A N 1
ATOM 736 C CA . THR A 1 91 ? 23.937 -11.251 16.772 1.00 66.44 91 THR A CA 1
ATOM 737 C C . THR A 1 91 ? 22.768 -11.838 17.554 1.00 66.44 91 THR A C 1
ATOM 739 O O . THR A 1 91 ? 22.313 -11.241 18.528 1.00 66.44 91 THR A O 1
ATOM 742 N N . PHE A 1 92 ? 22.337 -13.040 17.183 1.00 72.81 92 PHE A N 1
ATOM 743 C CA . PHE A 1 92 ? 21.224 -13.751 17.826 1.00 72.81 92 PHE A CA 1
ATOM 744 C C . PHE A 1 92 ? 21.688 -14.984 18.610 1.00 72.81 92 PHE A C 1
ATOM 746 O O . PHE A 1 92 ? 20.927 -15.920 18.811 1.00 72.81 92 PHE A O 1
ATOM 753 N N . SER A 1 93 ? 22.948 -15.005 19.054 1.00 76.62 93 SER A N 1
ATOM 754 C CA . SER A 1 93 ? 23.549 -16.142 19.771 1.00 76.62 93 SER A CA 1
ATOM 755 C C . SER A 1 93 ? 22.874 -16.472 21.106 1.00 76.62 93 SER A C 1
ATOM 757 O O . SER A 1 93 ? 23.063 -17.566 21.623 1.00 76.62 93 SER A O 1
ATOM 759 N N . HIS A 1 94 ? 22.098 -15.539 21.659 1.00 80.56 94 HIS A N 1
ATOM 760 C CA . HIS A 1 94 ? 21.300 -15.733 22.868 1.00 80.56 94 HIS A CA 1
ATOM 761 C C . HIS A 1 94 ? 19.985 -16.490 22.611 1.00 80.56 94 HIS A C 1
ATOM 763 O O . HIS A 1 94 ? 19.329 -16.889 23.569 1.00 80.56 94 HIS A O 1
ATOM 769 N N . LEU A 1 95 ? 19.585 -16.680 21.347 1.00 78.19 95 LEU A N 1
ATOM 770 C CA . LEU A 1 95 ? 18.356 -17.382 20.980 1.00 78.19 95 LEU A CA 1
ATOM 771 C C . LEU A 1 95 ? 18.629 -18.864 20.663 1.00 78.19 95 LEU A C 1
ATOM 773 O O . LEU A 1 95 ? 19.662 -19.190 20.069 1.00 78.19 95 LEU A O 1
ATOM 777 N N . PRO A 1 96 ? 17.704 -19.777 21.014 1.00 80.62 96 PRO A N 1
ATOM 778 C CA . PRO A 1 96 ? 17.830 -21.193 20.684 1.00 80.62 96 PRO A CA 1
ATOM 779 C C . PRO A 1 96 ? 17.704 -21.428 19.169 1.00 80.62 96 PRO A C 1
ATOM 781 O O . PRO A 1 96 ? 16.807 -20.897 18.522 1.00 80.62 96 PRO A O 1
ATOM 784 N N . ASN A 1 97 ? 18.579 -22.273 18.609 1.00 77.81 97 ASN A N 1
ATOM 785 C CA . ASN A 1 97 ? 18.587 -22.656 17.185 1.00 77.81 97 ASN A CA 1
ATOM 786 C C . ASN A 1 97 ? 18.313 -24.161 16.986 1.00 77.81 97 ASN A C 1
ATOM 788 O O . ASN A 1 97 ? 18.918 -24.814 16.138 1.00 77.81 97 ASN A O 1
ATOM 792 N N . VAL A 1 98 ? 17.476 -24.737 17.851 1.00 83.69 98 VAL A N 1
ATOM 793 C CA . VAL A 1 98 ? 17.268 -26.196 17.941 1.00 83.69 98 VAL A CA 1
ATOM 794 C C . VAL A 1 98 ? 15.922 -26.609 17.352 1.00 83.69 98 VAL A C 1
ATOM 796 O O . VAL A 1 98 ? 15.824 -27.630 16.676 1.00 83.69 98 VAL A O 1
A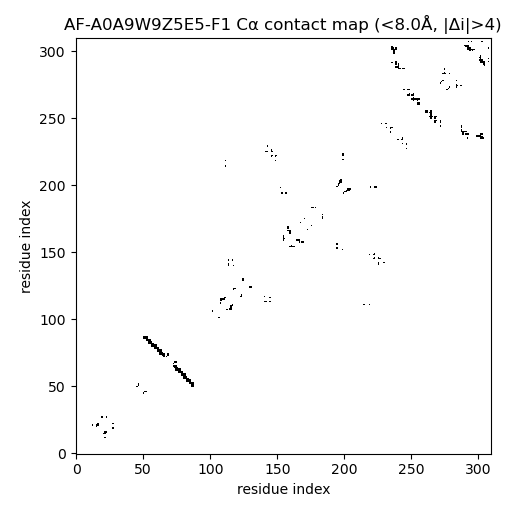TOM 799 N N . HIS A 1 99 ? 14.894 -25.789 17.571 1.00 72.88 99 HIS A N 1
ATOM 800 C CA . HIS A 1 99 ? 13.541 -26.020 17.082 1.00 72.88 99 HIS A CA 1
ATOM 801 C C . HIS A 1 99 ? 12.974 -24.728 16.479 1.00 72.88 99 HIS A C 1
ATOM 803 O O . HIS A 1 99 ? 13.343 -23.639 16.934 1.00 72.88 99 HIS A O 1
ATOM 809 N N . PRO A 1 100 ? 12.097 -24.822 15.461 1.00 70.06 100 PRO A N 1
ATOM 810 C CA . PRO A 1 100 ? 11.322 -23.678 14.988 1.00 70.06 100 PRO A CA 1
ATOM 811 C C . PRO A 1 100 ? 10.562 -23.017 16.147 1.00 70.06 100 PRO A C 1
ATOM 813 O O . PRO A 1 100 ? 10.163 -23.703 17.086 1.00 70.06 100 PRO A O 1
ATOM 816 N N . LYS A 1 101 ? 10.317 -21.700 16.069 1.00 70.06 101 LYS A N 1
ATOM 817 C CA . LYS A 1 101 ? 9.524 -20.973 17.085 1.00 70.06 101 LYS A CA 1
ATOM 818 C C . LYS A 1 101 ? 8.096 -21.531 17.251 1.00 70.06 101 LYS A C 1
ATOM 820 O O . LYS A 1 101 ? 7.491 -21.323 18.293 1.00 70.06 101 LYS A O 1
ATOM 825 N N . GLY A 1 102 ? 7.576 -22.228 16.243 1.00 69.56 102 GLY A N 1
ATOM 826 C CA . GLY A 1 102 ? 6.286 -22.914 16.252 1.00 69.56 102 GLY A CA 1
ATOM 827 C C . GLY A 1 102 ? 6.072 -23.677 14.944 1.00 69.56 102 GLY A C 1
ATOM 828 O O . GLY A 1 102 ? 6.903 -23.588 14.032 1.00 69.56 102 GLY A O 1
ATOM 829 N N . ASP A 1 103 ? 4.972 -24.421 14.843 1.00 65.38 103 ASP A N 1
ATOM 830 C CA . ASP A 1 103 ? 4.563 -25.041 13.582 1.00 65.38 103 ASP A CA 1
ATOM 831 C C . ASP A 1 103 ? 3.967 -23.973 12.650 1.00 65.38 103 ASP A C 1
ATOM 833 O O . ASP A 1 103 ? 3.021 -23.258 12.996 1.00 65.38 103 ASP A O 1
ATOM 837 N N . VAL A 1 104 ? 4.519 -23.865 11.439 1.00 51.56 104 VAL A N 1
ATOM 838 C CA . VAL A 1 104 ? 4.014 -22.959 10.398 1.00 51.56 104 VAL A CA 1
ATOM 839 C C . VAL A 1 104 ? 2.551 -23.271 10.081 1.00 51.56 104 VAL A C 1
ATOM 841 O O . VAL A 1 104 ? 1.786 -22.346 9.817 1.00 51.56 104 VAL A O 1
ATOM 844 N N . ALA A 1 105 ? 2.148 -24.545 10.140 1.00 52.94 105 ALA A N 1
ATOM 845 C CA . ALA A 1 105 ? 0.779 -24.979 9.887 1.00 52.94 105 ALA A CA 1
ATOM 846 C C . ALA A 1 105 ? -0.210 -24.489 10.958 1.00 52.94 105 ALA A C 1
ATOM 848 O O . ALA A 1 105 ? -1.353 -24.170 10.623 1.00 52.94 105 ALA A O 1
ATOM 849 N N . GLU A 1 106 ? 0.229 -24.376 12.214 1.00 57.50 106 GLU A N 1
ATOM 850 C CA . GLU A 1 106 ? -0.587 -23.857 13.316 1.00 57.50 106 GLU A CA 1
ATOM 851 C C . GLU A 1 106 ? -0.661 -22.326 13.293 1.00 57.50 106 GLU A C 1
ATOM 853 O O . GLU A 1 106 ? -1.732 -21.764 13.512 1.00 57.50 106 GLU A O 1
ATOM 858 N N . SER A 1 107 ? 0.437 -21.644 12.941 1.00 53.56 107 SER A N 1
ATOM 859 C CA . SER A 1 107 ? 0.486 -20.176 12.830 1.00 53.56 107 SER A CA 1
ATOM 860 C C . SER A 1 107 ? -0.507 -19.627 11.802 1.00 53.56 107 SER A C 1
ATOM 862 O O . SER A 1 107 ? -1.166 -18.619 12.051 1.00 53.56 107 SER A O 1
ATOM 864 N N . VAL A 1 108 ? -0.675 -20.308 10.665 1.00 52.91 108 VAL A N 1
ATOM 865 C CA . VAL A 1 108 ? -1.597 -19.856 9.614 1.00 52.91 108 VAL A CA 1
ATOM 866 C C . VAL A 1 108 ? -3.074 -20.120 9.931 1.00 52.91 108 VAL A C 1
ATOM 868 O O . VAL A 1 108 ? -3.921 -19.566 9.247 1.00 52.91 108 VAL A O 1
ATOM 871 N N . ASN A 1 109 ? -3.410 -20.933 10.938 1.00 61.81 109 ASN A N 1
ATOM 872 C CA . ASN A 1 109 ? -4.801 -21.241 11.312 1.00 61.81 109 ASN A CA 1
ATOM 873 C C . ASN A 1 109 ? -5.284 -20.469 12.547 1.00 61.81 109 ASN A C 1
ATOM 875 O O . ASN A 1 109 ? -6.383 -20.717 13.047 1.00 61.81 109 ASN A O 1
ATOM 879 N N . GLN A 1 110 ? -4.482 -19.527 13.039 1.00 69.00 110 GLN A N 1
ATOM 880 C CA . GLN A 1 110 ? -4.843 -18.718 14.195 1.00 69.00 110 GLN A CA 1
ATOM 881 C C . GLN A 1 110 ? -6.059 -17.835 13.895 1.00 69.00 110 GLN A C 1
ATOM 883 O O . GLN A 1 110 ? -6.215 -17.308 12.785 1.00 69.00 110 GLN A O 1
ATOM 888 N N . ASN A 1 111 ? -6.922 -17.677 14.905 1.00 74.06 111 ASN A N 1
ATOM 889 C CA . ASN A 1 111 ? -8.064 -16.769 14.847 1.00 74.06 111 ASN A CA 1
ATOM 890 C C . ASN A 1 111 ? -7.587 -15.371 14.443 1.00 74.06 111 ASN A C 1
ATOM 892 O O . ASN A 1 111 ? -6.629 -14.854 15.008 1.00 74.06 111 ASN A O 1
ATOM 896 N N . GLY A 1 112 ? -8.273 -14.760 13.478 1.00 71.88 112 GLY A N 1
ATOM 897 C CA . GLY A 1 112 ? -7.879 -13.444 12.979 1.00 71.88 112 GLY A CA 1
ATOM 898 C C . GLY A 1 112 ? -6.759 -13.478 11.936 1.00 71.88 112 GLY A C 1
ATOM 899 O O . GLY A 1 112 ? -6.089 -12.476 11.741 1.00 71.88 112 GLY A O 1
ATOM 900 N N . THR A 1 113 ? -6.554 -14.593 11.236 1.00 76.94 113 THR A N 1
ATOM 901 C CA . THR A 1 113 ? -5.770 -14.618 9.992 1.00 76.94 113 THR A CA 1
ATOM 902 C C . THR A 1 113 ? -6.698 -14.725 8.769 1.00 76.94 113 THR A C 1
ATOM 904 O O . THR A 1 113 ? -7.787 -15.302 8.861 1.00 76.94 113 THR A O 1
ATOM 907 N N . PRO A 1 114 ? -6.298 -14.242 7.578 1.00 77.06 114 PRO A N 1
ATOM 908 C CA . PRO A 1 114 ? -7.042 -14.426 6.335 1.00 77.06 114 PRO A CA 1
ATOM 909 C C . PRO A 1 114 ? -7.324 -15.895 6.022 1.00 77.06 114 PRO A C 1
ATOM 911 O O . PRO A 1 114 ? -8.385 -16.207 5.487 1.00 77.06 114 PRO A O 1
ATOM 914 N N . LYS A 1 115 ? -6.419 -16.816 6.381 1.00 76.25 115 LYS A N 1
ATOM 915 C CA . LYS A 1 115 ? -6.642 -18.255 6.194 1.00 76.25 115 LYS A CA 1
ATOM 916 C C . LYS A 1 115 ? -7.708 -18.790 7.157 1.00 76.25 115 LYS A C 1
ATOM 918 O O . LYS A 1 115 ? -8.588 -19.514 6.698 1.00 76.25 115 LYS A O 1
ATOM 923 N N . TYR A 1 116 ? -7.717 -18.368 8.424 1.00 79.38 116 TYR A N 1
ATOM 924 C CA . TYR A 1 116 ? -8.826 -18.666 9.338 1.00 79.38 116 TYR A CA 1
ATOM 925 C C . TYR A 1 116 ? -10.176 -18.200 8.770 1.00 79.38 116 TYR A C 1
ATOM 927 O O . TYR A 1 116 ? -11.126 -18.981 8.707 1.00 79.38 116 TYR A O 1
ATOM 935 N N . PHE A 1 117 ? -10.267 -16.954 8.289 1.00 80.12 117 PHE A N 1
ATOM 936 C CA . PHE A 1 117 ? -11.506 -16.444 7.690 1.00 80.12 117 PHE A CA 1
ATOM 937 C C . PHE A 1 117 ? -11.890 -17.197 6.422 1.00 80.12 117 PHE A C 1
ATOM 939 O O . PHE A 1 117 ? -13.057 -17.525 6.222 1.00 80.12 117 PHE A O 1
ATOM 946 N N . ARG A 1 118 ? -10.912 -17.535 5.587 1.00 79.50 118 ARG A N 1
ATOM 947 C CA . ARG A 1 118 ? -11.127 -18.340 4.389 1.00 79.50 118 ARG A CA 1
ATOM 948 C C . ARG A 1 118 ? -11.760 -19.694 4.706 1.00 79.50 118 ARG A C 1
ATOM 950 O O . ARG A 1 118 ? -12.705 -20.093 4.026 1.00 79.50 118 ARG A O 1
ATOM 957 N N . GLU A 1 119 ? -11.251 -20.387 5.723 1.00 79.25 119 GLU A N 1
ATOM 958 C CA . GLU A 1 119 ? -11.792 -21.668 6.187 1.00 79.25 119 GLU A CA 1
ATOM 959 C C . GLU A 1 119 ? -13.185 -21.487 6.808 1.00 79.25 119 GLU A C 1
ATOM 961 O O . GLU A 1 119 ? -14.115 -22.206 6.441 1.00 79.25 119 GLU A O 1
ATOM 966 N N . LYS A 1 120 ? -13.366 -20.465 7.657 1.00 79.75 120 LYS A N 1
ATOM 967 C CA . LYS A 1 120 ? -14.648 -20.129 8.300 1.00 79.75 120 LYS A CA 1
ATOM 968 C C . LYS A 1 120 ? -15.758 -19.812 7.295 1.00 79.75 120 LYS A C 1
ATOM 970 O O . LYS A 1 120 ? -16.886 -20.260 7.469 1.00 79.75 120 LYS A O 1
ATOM 975 N N . PHE A 1 121 ? -15.442 -19.072 6.234 1.00 78.62 121 PHE A N 1
ATOM 976 C CA . PHE A 1 121 ? -16.377 -18.742 5.154 1.00 78.62 121 PHE A CA 1
ATOM 977 C C . PHE A 1 121 ? -16.455 -19.828 4.070 1.00 78.62 121 PHE A C 1
ATOM 979 O O . PHE A 1 121 ? -17.117 -19.631 3.054 1.00 78.62 121 PHE A O 1
ATOM 986 N N . ASN A 1 122 ? -15.779 -20.969 4.264 1.00 75.56 122 ASN A N 1
ATOM 987 C CA . ASN A 1 122 ? -15.721 -22.088 3.322 1.00 75.56 122 ASN A CA 1
ATOM 988 C C . ASN A 1 122 ? -15.340 -21.657 1.887 1.00 75.56 122 ASN A C 1
ATOM 990 O O . ASN A 1 122 ? -15.800 -22.241 0.902 1.00 75.56 122 ASN A O 1
ATOM 994 N N . ARG A 1 123 ? -14.470 -20.642 1.758 1.00 71.56 123 ARG A N 1
ATOM 995 C CA . ARG A 1 123 ? -13.940 -20.160 0.474 1.00 71.56 123 ARG A CA 1
ATOM 996 C C . ARG A 1 123 ? -12.840 -21.106 -0.019 1.00 71.56 123 ARG A C 1
ATOM 998 O O . ARG A 1 123 ? -11.641 -20.923 0.223 1.00 71.56 123 ARG A O 1
ATOM 1005 N N . ARG A 1 124 ? -13.262 -22.182 -0.686 1.00 63.88 124 ARG A N 1
ATOM 1006 C CA . ARG A 1 124 ? -12.373 -23.185 -1.291 1.00 63.88 124 ARG A CA 1
ATOM 1007 C C . ARG A 1 124 ? -11.849 -22.698 -2.639 1.00 63.88 124 ARG A C 1
ATOM 1009 O O . ARG A 1 124 ? -12.568 -22.054 -3.392 1.00 63.88 124 ARG A O 1
ATOM 1016 N N . ASN A 1 125 ? -10.607 -23.057 -2.961 1.00 59.28 125 ASN A N 1
ATOM 1017 C CA . ASN A 1 125 ? -10.102 -22.858 -4.320 1.00 59.28 125 ASN A CA 1
ATOM 1018 C C . ASN A 1 125 ? -10.846 -23.806 -5.260 1.00 59.28 125 ASN A C 1
ATOM 1020 O O . ASN A 1 125 ? -10.949 -24.997 -4.961 1.00 59.28 125 ASN A O 1
ATOM 1024 N N . ALA A 1 126 ? -11.303 -23.305 -6.408 1.00 54.66 126 ALA A N 1
ATOM 1025 C CA . ALA A 1 126 ? -11.948 -24.140 -7.417 1.00 54.66 126 ALA A CA 1
ATOM 1026 C C . ALA A 1 126 ? -10.993 -25.213 -7.989 1.00 54.66 126 ALA A C 1
ATOM 1028 O O . ALA A 1 126 ? -11.456 -26.226 -8.509 1.00 54.66 126 ALA A O 1
ATOM 1029 N N . THR A 1 127 ? -9.662 -25.043 -7.886 1.00 53.28 127 THR A N 1
ATOM 1030 C CA . THR A 1 127 ? -8.648 -26.091 -8.151 1.00 53.28 127 THR A CA 1
ATOM 1031 C C . THR A 1 127 ? -7.246 -25.647 -7.672 1.00 53.28 127 THR A C 1
ATOM 1033 O O . THR A 1 127 ? -6.914 -24.474 -7.838 1.00 53.28 127 THR A O 1
ATOM 1036 N N . PRO A 1 128 ? -6.375 -26.531 -7.133 1.00 54.22 128 PRO A N 1
ATOM 1037 C CA . PRO A 1 128 ? -5.013 -26.177 -6.690 1.00 54.22 128 PRO A CA 1
ATOM 1038 C C . PRO A 1 128 ? -4.074 -25.663 -7.792 1.00 54.22 128 PRO A C 1
ATOM 1040 O O . PRO A 1 128 ? -3.112 -24.966 -7.496 1.00 54.22 128 PRO A O 1
ATOM 1043 N N . ALA A 1 129 ? -4.352 -25.981 -9.058 1.00 55.03 129 ALA A N 1
ATOM 1044 C CA . ALA A 1 129 ? -3.568 -25.498 -10.196 1.00 55.03 129 ALA A CA 1
ATOM 1045 C C . ALA A 1 129 ? -3.831 -24.018 -10.540 1.00 55.03 129 ALA A C 1
ATOM 1047 O O . ALA A 1 129 ? -3.013 -23.415 -11.216 1.00 55.03 129 ALA A O 1
ATOM 1048 N N . LYS A 1 130 ? -4.943 -23.438 -10.061 1.00 52.31 130 LYS A N 1
ATOM 1049 C CA . LYS A 1 130 ? -5.411 -22.083 -10.414 1.00 52.31 130 LYS A CA 1
ATOM 1050 C C . LYS A 1 130 ? -5.305 -21.077 -9.266 1.00 52.31 130 LYS A C 1
ATOM 1052 O O . LYS A 1 130 ? -5.937 -20.030 -9.290 1.00 52.31 130 LYS A O 1
ATOM 1057 N N . VAL A 1 131 ? -4.565 -21.403 -8.205 1.00 51.03 131 VAL A N 1
ATOM 1058 C CA . VAL A 1 131 ? -4.485 -20.532 -7.014 1.00 51.03 131 VAL A CA 1
ATOM 1059 C C . VAL A 1 131 ? -3.775 -19.219 -7.330 1.00 51.03 131 VAL A C 1
ATOM 1061 O O . VAL A 1 131 ? -4.172 -18.187 -6.804 1.00 51.03 131 VAL A O 1
ATOM 1064 N N . LEU A 1 132 ? -2.780 -19.260 -8.218 1.00 54.38 132 LEU A N 1
ATOM 1065 C CA . LEU A 1 132 ? -2.109 -18.066 -8.736 1.00 54.38 132 LEU A CA 1
ATOM 1066 C C . LEU A 1 132 ? -2.977 -17.299 -9.752 1.00 54.38 132 LEU A C 1
ATOM 1068 O O . LEU A 1 132 ? -2.775 -16.105 -9.923 1.00 54.38 132 LEU A O 1
ATOM 1072 N N . ASP A 1 133 ? -3.978 -17.957 -10.347 1.00 56.94 133 ASP A N 1
ATOM 1073 C CA . ASP A 1 133 ? -4.867 -17.381 -11.369 1.00 56.94 133 ASP A CA 1
ATOM 1074 C C . ASP A 1 133 ? -6.162 -16.793 -10.777 1.00 56.94 133 ASP A C 1
ATOM 1076 O O . ASP A 1 133 ? -6.956 -16.181 -11.483 1.00 56.94 133 ASP A O 1
ATOM 1080 N N . SER A 1 134 ? -6.415 -16.990 -9.479 1.00 66.38 134 SER A N 1
ATOM 1081 C CA . SER A 1 134 ? -7.632 -16.532 -8.795 1.00 66.38 134 SER A CA 1
ATOM 1082 C C . SER A 1 134 ? -7.372 -15.250 -7.999 1.00 66.38 134 SER A C 1
ATOM 1084 O O . SER A 1 134 ? -7.663 -15.183 -6.795 1.00 66.38 134 SER A O 1
ATOM 1086 N N . PHE A 1 135 ? -6.804 -14.244 -8.668 1.00 73.31 135 PHE A N 1
ATOM 1087 C CA . PHE A 1 135 ? -6.516 -12.934 -8.082 1.00 73.31 135 PHE A CA 1
ATOM 1088 C C . PHE A 1 135 ? -7.781 -12.291 -7.503 1.00 73.31 135 PHE A C 1
ATOM 1090 O O . PHE A 1 135 ? -7.813 -11.994 -6.313 1.00 73.31 135 PHE A O 1
ATOM 1097 N N . GLU A 1 136 ? -8.853 -12.198 -8.295 1.00 78.00 136 GLU A N 1
ATOM 1098 C CA . GLU A 1 136 ? -10.115 -11.540 -7.917 1.00 78.00 136 GLU A CA 1
ATOM 1099 C C . GLU A 1 136 ? -10.706 -12.103 -6.616 1.00 78.00 136 GLU A C 1
ATOM 1101 O O . GLU A 1 136 ? -11.018 -11.364 -5.686 1.00 78.00 136 GLU A O 1
ATOM 1106 N N . GLY A 1 137 ? -10.796 -13.432 -6.497 1.00 76.56 137 GLY A N 1
ATOM 1107 C CA . GLY A 1 137 ? -11.332 -14.071 -5.290 1.00 76.56 137 GLY A CA 1
ATOM 1108 C C . GLY A 1 137 ? -10.448 -13.883 -4.050 1.00 76.56 137 GLY A C 1
ATOM 1109 O O . GLY A 1 137 ? -10.950 -13.880 -2.921 1.00 76.56 137 GLY A O 1
ATOM 1110 N N . SER A 1 138 ? -9.136 -13.724 -4.252 1.00 80.38 138 SER A N 1
ATOM 1111 C CA . SER A 1 138 ? -8.177 -13.447 -3.177 1.00 80.38 138 SER A CA 1
ATOM 1112 C C . SER A 1 138 ? -8.242 -11.984 -2.744 1.00 80.38 138 SER A C 1
ATOM 1114 O O . SER A 1 138 ? -8.258 -11.709 -1.544 1.00 80.38 138 SER A O 1
ATOM 1116 N N . GLU A 1 139 ? -8.340 -11.066 -3.706 1.00 85.69 139 GLU A N 1
ATOM 1117 C CA . GLU A 1 139 ? -8.532 -9.635 -3.482 1.00 85.69 139 GLU A CA 1
ATOM 1118 C C . GLU A 1 139 ?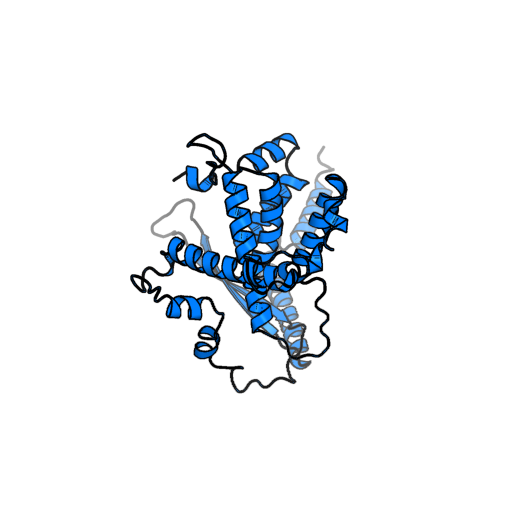 -9.837 -9.375 -2.720 1.00 85.69 139 GLU A C 1
ATOM 1120 O O . GLU A 1 139 ? -9.827 -8.704 -1.691 1.00 85.69 139 GLU A O 1
ATOM 1125 N N . GLU A 1 140 ? -10.952 -9.961 -3.160 1.00 86.81 140 GLU A N 1
ATOM 1126 C CA . GLU A 1 140 ? -12.262 -9.779 -2.532 1.00 86.81 140 GLU A CA 1
ATOM 1127 C C . GLU A 1 140 ? -12.264 -10.256 -1.070 1.00 86.81 140 GLU A C 1
ATOM 1129 O O . GLU A 1 140 ? -12.757 -9.559 -0.180 1.00 86.81 140 GLU A O 1
ATOM 1134 N N . LEU A 1 141 ? -11.669 -11.426 -0.796 1.00 86.75 141 LEU A N 1
ATOM 1135 C CA . LEU A 1 141 ? -11.523 -11.920 0.574 1.00 86.75 141 LEU A CA 1
ATOM 1136 C C . LEU A 1 141 ? -10.639 -10.984 1.405 1.00 86.75 141 LEU A C 1
ATOM 1138 O O . LEU A 1 141 ? -10.997 -10.653 2.536 1.00 86.75 141 LEU A O 1
ATOM 1142 N N . PHE A 1 142 ? -9.494 -10.571 0.861 1.00 89.69 142 PHE A N 1
ATOM 1143 C CA . PHE A 1 142 ? -8.559 -9.703 1.566 1.00 89.69 142 PHE A CA 1
ATOM 1144 C C . PHE A 1 142 ? -9.189 -8.348 1.896 1.00 89.69 142 PHE A C 1
ATOM 1146 O O . PHE A 1 142 ? -9.108 -7.906 3.038 1.00 89.69 142 PHE A O 1
ATOM 1153 N N . LEU A 1 143 ? -9.889 -7.728 0.944 1.00 90.88 143 LEU A N 1
ATOM 1154 C CA . LEU A 1 143 ? -10.602 -6.470 1.153 1.00 90.88 143 LEU A CA 1
ATOM 1155 C C . LEU A 1 143 ? -11.775 -6.622 2.122 1.00 90.88 143 LEU A C 1
ATOM 1157 O O . LEU A 1 143 ? -12.008 -5.720 2.921 1.00 90.88 143 LEU A O 1
ATOM 1161 N N . SER A 1 144 ? -12.501 -7.742 2.098 1.00 90.44 144 SER A N 1
ATOM 1162 C CA . SER A 1 144 ? -13.574 -8.006 3.064 1.00 90.44 144 SER A CA 1
ATOM 1163 C C . SER A 1 144 ? -13.033 -8.095 4.495 1.00 90.44 144 SER A C 1
ATOM 1165 O O . SER A 1 144 ? -13.539 -7.415 5.389 1.00 90.44 144 SER A O 1
ATOM 1167 N N . VAL A 1 145 ? -11.965 -8.871 4.701 1.00 90.31 145 VAL A N 1
ATOM 1168 C CA . VAL A 1 145 ? -11.294 -8.999 6.004 1.00 90.31 145 VAL A CA 1
ATOM 1169 C C . VAL A 1 145 ? -10.654 -7.671 6.424 1.00 90.31 145 VAL A C 1
ATOM 1171 O O . VAL A 1 145 ? -10.822 -7.237 7.560 1.00 90.31 145 VAL A O 1
ATOM 1174 N N . GLY A 1 146 ? -9.982 -6.984 5.500 1.00 91.31 146 GLY A N 1
ATOM 1175 C CA . GLY A 1 146 ? -9.360 -5.683 5.727 1.00 91.31 146 GLY A CA 1
ATOM 1176 C C . GLY A 1 146 ? -10.367 -4.612 6.142 1.00 91.31 146 GLY A C 1
ATOM 1177 O O . GLY A 1 146 ? -10.145 -3.926 7.133 1.00 91.31 146 GLY A O 1
ATOM 1178 N N . ARG A 1 147 ? -11.517 -4.519 5.461 1.00 93.00 147 ARG A N 1
ATOM 1179 C CA . ARG A 1 147 ? -12.619 -3.617 5.842 1.00 93.00 147 ARG A CA 1
ATOM 1180 C C . ARG A 1 147 ? -13.141 -3.921 7.240 1.00 93.00 147 ARG A C 1
ATOM 1182 O O . ARG A 1 147 ? -13.363 -2.989 8.004 1.00 93.00 147 ARG A O 1
ATOM 1189 N N . ALA A 1 148 ? -13.292 -5.198 7.591 1.00 91.31 148 ALA A N 1
ATOM 1190 C CA . ALA A 1 148 ? -13.701 -5.578 8.939 1.00 91.31 148 ALA A CA 1
ATOM 1191 C C . ALA A 1 148 ? -12.681 -5.112 9.991 1.00 91.31 148 ALA A C 1
ATOM 1193 O O . ALA A 1 148 ? -13.080 -4.558 11.009 1.00 91.31 148 ALA A O 1
ATOM 1194 N N . TYR A 1 149 ? -11.376 -5.260 9.738 1.00 91.62 149 TYR A N 1
ATOM 1195 C CA . TYR A 1 149 ? -10.355 -4.737 10.650 1.00 91.62 149 TYR A CA 1
ATOM 1196 C C . TYR A 1 149 ? -10.347 -3.217 10.746 1.00 91.62 149 TYR A C 1
ATOM 1198 O O . TYR A 1 149 ? -10.221 -2.701 11.849 1.00 91.62 149 TYR A O 1
ATOM 1206 N N . ILE A 1 150 ? -10.507 -2.506 9.627 1.00 91.94 150 ILE A N 1
ATOM 1207 C CA . ILE A 1 150 ? -10.579 -1.040 9.613 1.00 91.94 150 ILE A CA 1
ATOM 1208 C C . ILE A 1 150 ? -11.766 -0.562 10.454 1.00 91.94 150 ILE A C 1
ATOM 1210 O O . ILE A 1 150 ? -11.600 0.327 11.281 1.00 91.94 150 ILE A O 1
ATOM 1214 N N . VAL A 1 151 ? -12.943 -1.177 10.287 1.00 91.69 151 VAL A N 1
ATOM 1215 C CA . VAL A 1 151 ? -14.136 -0.843 11.079 1.00 91.69 151 VAL A CA 1
ATOM 1216 C C . VAL A 1 151 ? -13.904 -1.143 12.556 1.00 91.69 151 VAL A C 1
ATOM 1218 O O . VAL A 1 151 ? -14.164 -0.282 13.385 1.00 91.69 151 VAL A O 1
ATOM 1221 N N . THR A 1 152 ? -13.367 -2.313 12.902 1.00 90.62 152 THR A N 1
ATOM 1222 C CA . THR A 1 152 ? -13.065 -2.653 14.302 1.00 90.62 152 THR A CA 1
ATOM 1223 C C . THR A 1 152 ? -12.052 -1.689 14.922 1.00 90.62 152 THR A C 1
ATOM 1225 O O . THR A 1 152 ? -12.237 -1.265 16.059 1.00 90.62 152 THR A O 1
ATOM 1228 N N . ALA A 1 153 ? -11.008 -1.308 14.181 1.00 90.12 153 ALA A N 1
ATOM 1229 C CA . ALA A 1 153 ? -10.031 -0.318 14.625 1.00 90.12 153 ALA A CA 1
ATOM 1230 C C . ALA A 1 153 ? -10.684 1.054 14.833 1.00 90.12 153 ALA A C 1
ATOM 1232 O O . ALA A 1 153 ? -10.446 1.690 15.853 1.00 90.12 153 ALA A O 1
ATOM 1233 N N . ALA A 1 154 ? -11.546 1.486 13.908 1.00 89.31 154 ALA A N 1
ATOM 1234 C CA . ALA A 1 154 ? -12.275 2.744 14.027 1.00 89.31 154 ALA A CA 1
ATOM 1235 C C . ALA A 1 154 ? -13.229 2.739 15.230 1.00 89.31 154 ALA A C 1
ATOM 1237 O O . ALA A 1 154 ? -13.228 3.689 15.999 1.00 89.31 154 ALA A O 1
ATOM 1238 N N . LEU A 1 155 ? -13.987 1.660 15.444 1.00 90.00 155 LEU A N 1
ATOM 1239 C CA . LEU A 1 155 ? -14.860 1.511 16.612 1.00 90.00 155 LEU A CA 1
ATOM 1240 C C . LEU A 1 155 ? -14.066 1.583 17.918 1.00 90.00 155 LEU A C 1
ATOM 1242 O O . LEU A 1 155 ? -14.417 2.350 18.809 1.00 90.00 155 LEU A O 1
ATOM 1246 N N . SER A 1 156 ? -12.956 0.844 17.998 1.00 89.00 156 SER A N 1
ATOM 1247 C CA . SER A 1 156 ? -12.073 0.861 19.166 1.00 89.00 156 SER A CA 1
ATOM 1248 C C . SER A 1 156 ? -11.488 2.250 19.421 1.00 89.00 156 SER A C 1
ATOM 1250 O O . SER A 1 156 ? -11.454 2.693 20.564 1.00 89.00 156 SER A O 1
ATOM 1252 N N . PHE A 1 157 ? -11.044 2.940 18.368 1.00 88.50 157 PHE A N 1
ATOM 1253 C CA . PHE A 1 157 ? -10.496 4.290 18.461 1.00 88.50 157 PHE A CA 1
ATOM 1254 C C . PHE A 1 157 ? -11.554 5.294 18.930 1.00 88.50 157 PHE A C 1
ATOM 1256 O O . PHE A 1 157 ? -11.296 6.082 19.831 1.00 88.50 157 PHE A O 1
ATOM 1263 N N . LEU A 1 158 ? -12.765 5.225 18.371 1.00 86.38 158 LEU A N 1
ATOM 1264 C CA . LEU A 1 158 ? -13.881 6.122 18.682 1.00 86.38 158 LEU A CA 1
ATOM 1265 C C . LEU A 1 158 ? -14.573 5.824 20.026 1.00 86.38 158 LEU A C 1
ATOM 1267 O O . LEU A 1 158 ? -15.469 6.575 20.412 1.00 86.38 158 LEU A O 1
ATOM 1271 N N . GLY A 1 159 ? -14.196 4.745 20.721 1.00 86.56 159 GLY A N 1
ATOM 1272 C CA . GLY A 1 159 ? -14.844 4.312 21.964 1.00 86.56 159 GLY A CA 1
ATOM 1273 C C . GLY A 1 159 ? -16.239 3.708 21.756 1.00 86.56 159 GLY A C 1
ATOM 1274 O O . GLY A 1 159 ? -17.069 3.748 22.658 1.00 86.56 159 GLY A O 1
ATOM 1275 N N . MET A 1 160 ? -16.513 3.165 20.568 1.00 87.62 160 MET A N 1
ATOM 1276 C CA . MET A 1 160 ? -17.820 2.632 20.175 1.00 87.62 160 MET A CA 1
ATOM 1277 C C . MET A 1 160 ? -17.845 1.102 20.258 1.00 87.62 160 MET A C 1
ATOM 1279 O O . MET A 1 160 ? -16.923 0.428 19.793 1.00 87.62 160 MET A O 1
ATOM 1283 N N . ALA A 1 161 ? -18.924 0.527 20.794 1.00 86.75 161 ALA A N 1
ATOM 1284 C CA . ALA A 1 161 ? -19.111 -0.926 20.826 1.00 86.75 161 ALA A CA 1
ATOM 1285 C C . ALA A 1 161 ? -19.757 -1.475 19.540 1.00 86.75 161 ALA A C 1
ATOM 1287 O O . ALA A 1 161 ? -19.647 -2.670 19.253 1.00 86.75 161 ALA A O 1
ATOM 1288 N N . SER A 1 162 ? -20.426 -0.620 18.760 1.00 90.50 162 SER A N 1
ATOM 1289 C CA . SER A 1 162 ? -21.103 -0.989 17.512 1.00 90.50 162 SER A CA 1
ATOM 1290 C C . SER A 1 162 ? -21.159 0.178 16.520 1.00 90.50 162 SER A C 1
ATOM 1292 O O . SER A 1 162 ? -20.938 1.325 16.898 1.00 90.50 162 SER A O 1
ATOM 1294 N N . VAL A 1 163 ? -21.432 -0.104 15.240 1.00 86.88 163 VAL A N 1
ATOM 1295 C CA . VAL A 1 163 ? -21.493 0.931 14.182 1.00 86.88 163 VAL A CA 1
ATOM 1296 C C . VAL A 1 163 ? -22.742 1.806 14.278 1.00 86.88 163 VAL A C 1
ATOM 1298 O O . VAL A 1 163 ? -22.829 2.832 13.612 1.00 86.88 163 VAL A O 1
ATOM 1301 N N . GLU A 1 164 ? -23.712 1.384 15.083 1.00 88.50 164 GLU A N 1
ATOM 1302 C CA . GLU A 1 164 ? -24.956 2.086 15.364 1.00 88.50 164 GLU A CA 1
ATOM 1303 C C . GLU A 1 164 ? -24.817 3.125 16.487 1.00 88.50 164 GLU A C 1
ATOM 1305 O O . GLU A 1 164 ? -25.742 3.907 16.706 1.00 88.50 164 GLU A O 1
ATOM 1310 N N . GLU A 1 165 ? -23.699 3.122 17.216 1.00 84.50 165 GLU A N 1
ATOM 1311 C CA . GLU A 1 165 ? -23.412 4.116 18.247 1.00 84.50 165 GLU A CA 1
ATOM 1312 C C . GLU A 1 165 ? -22.889 5.421 17.639 1.00 84.50 165 GLU A C 1
ATOM 1314 O O . GLU A 1 165 ? -22.393 5.475 16.517 1.00 84.50 165 GLU A O 1
ATOM 1319 N N . ASP A 1 166 ? -22.999 6.499 18.402 1.00 80.00 166 ASP A N 1
ATOM 1320 C CA . ASP A 1 166 ? -22.427 7.789 18.039 1.00 80.00 166 ASP A CA 1
ATOM 1321 C C . ASP A 1 166 ? -21.081 7.965 18.769 1.00 80.00 166 ASP A C 1
ATOM 1323 O O . ASP A 1 166 ? -20.979 7.611 19.950 1.00 80.00 166 ASP A O 1
ATOM 1327 N N . PRO A 1 167 ? -20.064 8.583 18.141 1.00 77.31 167 PRO A N 1
ATOM 1328 C CA . PRO A 1 167 ? -18.741 8.782 18.738 1.00 77.31 167 PRO A CA 1
ATOM 1329 C C . PRO A 1 167 ? -18.724 9.962 19.731 1.00 77.31 167 PRO A C 1
ATOM 1331 O O . PRO A 1 167 ? -17.948 10.913 19.603 1.00 77.31 167 PRO A O 1
ATOM 1334 N N . TRP A 1 168 ? -19.618 9.933 20.722 1.00 68.69 168 TRP A N 1
ATOM 1335 C CA . TRP A 1 168 ? -19.834 11.032 21.668 1.00 68.69 168 TRP A CA 1
ATOM 1336 C C . TRP A 1 168 ? -18.603 11.348 22.519 1.00 68.69 168 TRP A C 1
ATOM 1338 O O . TRP A 1 168 ? -18.365 12.518 22.822 1.00 68.69 168 TRP A O 1
ATOM 1348 N N . GLU A 1 169 ? -17.831 10.323 22.890 1.00 68.06 169 GLU A N 1
ATOM 1349 C CA . GLU A 1 169 ? -16.626 10.477 23.710 1.00 68.06 169 GLU A CA 1
ATOM 1350 C C . GLU A 1 169 ? -15.519 11.203 22.947 1.00 68.06 169 GLU A C 1
ATOM 1352 O O . GLU A 1 169 ? -14.890 12.110 23.494 1.00 68.06 169 GLU A O 1
ATOM 1357 N N . MET A 1 170 ? -15.331 10.862 21.668 1.00 70.12 170 MET A N 1
ATOM 1358 C CA . MET A 1 170 ? -14.284 11.468 20.855 1.00 70.12 170 MET A CA 1
ATOM 1359 C C . MET A 1 170 ? -14.665 12.841 20.315 1.00 70.12 170 MET A C 1
ATOM 1361 O O . MET A 1 170 ? -13.777 13.657 20.173 1.00 70.12 170 MET A O 1
ATOM 1365 N N . PHE A 1 171 ? -15.940 13.133 20.036 1.00 69.38 171 PHE A N 1
ATOM 1366 C CA . PHE A 1 171 ? -16.356 14.431 19.476 1.00 69.38 171 PHE A CA 1
ATOM 1367 C C . PHE A 1 171 ? -17.034 15.363 20.493 1.00 69.38 171 PHE A C 1
ATOM 1369 O O . PHE A 1 171 ? -17.691 16.328 20.114 1.00 69.38 171 PHE A O 1
ATOM 1376 N N . GLY A 1 172 ? -16.862 15.124 21.799 1.00 61.25 172 GLY A N 1
ATOM 1377 C CA . GLY A 1 172 ? -17.108 16.125 22.849 1.00 61.25 172 GLY A CA 1
ATOM 1378 C C . GLY A 1 172 ? -18.557 16.613 23.016 1.00 61.25 172 GLY A C 1
ATOM 1379 O O . GLY A 1 172 ? -18.788 17.660 23.631 1.00 61.25 172 GLY A O 1
ATOM 1380 N N . GLY A 1 173 ? -19.547 15.885 22.494 1.00 63.28 173 GLY A N 1
ATOM 1381 C CA . GLY A 1 173 ? -20.967 16.221 22.650 1.00 63.28 173 GLY A CA 1
ATOM 1382 C C . GLY A 1 173 ? -21.370 17.587 22.069 1.00 63.28 173 GLY A C 1
ATOM 1383 O O . GLY A 1 173 ? -20.847 18.037 21.052 1.00 63.28 173 GLY A O 1
ATOM 1384 N N . ASN A 1 174 ? -22.335 18.262 22.709 1.00 55.53 174 ASN A N 1
ATOM 1385 C CA . ASN A 1 174 ? -22.965 19.504 22.215 1.00 55.53 174 ASN A CA 1
ATOM 1386 C C . ASN A 1 174 ? -21.974 20.636 21.868 1.00 55.53 174 ASN A C 1
ATOM 1388 O O . ASN A 1 174 ? -22.278 21.464 21.014 1.00 55.53 174 ASN A O 1
ATOM 1392 N N . LEU A 1 175 ? -20.774 20.653 22.466 1.00 59.25 175 LEU A N 1
ATOM 1393 C CA . LEU A 1 175 ? -19.764 21.683 22.199 1.00 59.25 175 LEU A CA 1
ATOM 1394 C C . LEU A 1 175 ? -19.208 21.646 20.770 1.00 59.25 175 LEU A C 1
ATOM 1396 O O . LEU A 1 175 ? -18.785 22.691 20.279 1.00 59.25 175 LEU A O 1
ATOM 1400 N N . PHE A 1 176 ? -19.196 20.475 20.123 1.00 67.81 176 PHE A N 1
ATOM 1401 C CA . PHE A 1 176 ? -18.773 20.304 18.729 1.00 67.81 176 PHE A CA 1
ATOM 1402 C C . PHE A 1 176 ? -19.855 20.772 17.753 1.00 67.81 176 PHE A C 1
ATOM 1404 O O . PHE A 1 176 ? -19.561 21.418 16.746 1.00 67.81 176 PHE A O 1
ATOM 1411 N N . TRP A 1 177 ? -21.124 20.501 18.065 1.00 65.69 177 TRP A N 1
ATOM 1412 C CA . TRP A 1 177 ? -22.253 20.819 17.188 1.00 65.69 177 TRP A CA 1
ATOM 1413 C C . TRP A 1 177 ? -22.522 22.324 17.070 1.00 65.69 177 TRP A C 1
ATOM 1415 O O . TRP A 1 177 ? -22.938 22.766 15.996 1.00 65.69 177 TRP A O 1
ATOM 1425 N N . ASP A 1 178 ? -22.163 23.104 18.092 1.00 69.44 178 ASP A N 1
ATOM 1426 C CA . ASP A 1 178 ? -22.258 24.571 18.104 1.00 69.44 178 ASP A CA 1
ATOM 1427 C C . ASP A 1 178 ? -21.057 25.285 17.436 1.00 69.44 178 ASP A C 1
ATOM 1429 O O . ASP A 1 178 ? -21.020 26.515 17.369 1.00 69.44 178 ASP A O 1
ATOM 1433 N N . GLN A 1 179 ? -20.065 24.545 16.919 1.00 75.44 179 GLN A N 1
ATOM 1434 C CA . GLN A 1 179 ? -18.907 25.119 16.216 1.00 75.44 179 GLN A CA 1
ATOM 1435 C C . GLN A 1 179 ? -19.206 25.488 14.755 1.00 75.44 179 GLN A C 1
ATOM 1437 O O . GLN A 1 179 ? -20.102 24.934 14.108 1.00 75.44 179 GLN A O 1
ATOM 1442 N N . THR A 1 180 ? -18.376 26.379 14.203 1.00 84.62 180 THR A N 1
ATOM 1443 C CA . THR A 1 180 ? -18.334 26.676 12.763 1.00 84.62 180 THR A CA 1
ATOM 1444 C C . THR A 1 180 ? -17.940 25.437 11.949 1.00 84.62 180 THR A C 1
ATOM 1446 O O . THR A 1 180 ? -17.257 24.542 12.450 1.00 84.62 180 THR A O 1
ATOM 1449 N N . GLU A 1 181 ? -18.338 25.382 10.674 1.00 84.50 181 GLU A N 1
ATOM 1450 C CA . GLU A 1 181 ? -17.988 24.268 9.774 1.00 84.50 181 GLU A CA 1
ATOM 1451 C C . GLU A 1 181 ? -16.471 24.067 9.643 1.00 84.50 181 GLU A C 1
ATOM 1453 O O . GLU A 1 181 ? -15.996 22.934 9.646 1.00 84.50 181 GLU A O 1
ATOM 1458 N N . GLU A 1 182 ? -15.696 25.154 9.605 1.00 85.38 182 GLU A N 1
ATOM 1459 C CA . GLU A 1 182 ? -14.229 25.106 9.549 1.00 85.38 182 GLU A CA 1
ATOM 1460 C C . GLU A 1 182 ? -13.622 24.444 10.793 1.00 85.38 182 GLU A C 1
ATOM 1462 O O . GLU A 1 182 ? -12.725 23.609 10.675 1.00 85.38 182 GLU A O 1
ATOM 1467 N N . ASN A 1 183 ? -14.139 24.762 11.984 1.00 82.25 183 ASN A N 1
ATOM 1468 C CA . ASN A 1 183 ? -13.679 24.155 13.232 1.00 82.25 183 ASN A CA 1
ATOM 1469 C C . ASN A 1 183 ? -14.070 22.676 13.317 1.00 82.25 183 ASN A C 1
ATOM 1471 O O . ASN A 1 183 ? -13.264 21.864 13.769 1.00 82.25 183 ASN A O 1
ATOM 1475 N N . LYS A 1 184 ? -15.272 22.313 12.849 1.00 82.25 184 LYS A N 1
ATOM 1476 C CA . LYS A 1 184 ? -15.716 20.911 12.766 1.00 82.25 184 LYS A CA 1
ATOM 1477 C C . LYS A 1 184 ? -14.822 20.103 11.836 1.00 82.25 184 LYS A C 1
ATOM 1479 O O . LYS A 1 184 ? -14.375 19.024 12.213 1.00 82.25 184 LYS A O 1
ATOM 1484 N N . LYS A 1 185 ? -14.523 20.650 10.653 1.00 85.19 185 LYS A N 1
ATOM 1485 C CA . LYS A 1 185 ? -13.614 20.028 9.690 1.00 85.19 185 LYS A CA 1
ATOM 1486 C C . LYS A 1 185 ? -12.227 19.838 10.290 1.00 85.19 185 LYS A C 1
ATOM 1488 O O . LYS A 1 185 ? -11.701 18.739 10.240 1.00 85.19 185 LYS A O 1
ATOM 1493 N N . LYS A 1 186 ? -11.672 20.878 10.915 1.00 85.06 186 LYS A N 1
ATOM 1494 C CA . LYS A 1 186 ? -10.361 20.791 11.559 1.00 85.06 186 LYS A CA 1
ATOM 1495 C C . LYS A 1 186 ? -10.326 19.706 12.637 1.00 85.06 186 LYS A C 1
ATOM 1497 O O . LYS A 1 186 ? -9.403 18.910 12.659 1.00 85.06 186 LYS A O 1
ATOM 1502 N N . TYR A 1 187 ? -11.334 19.659 13.502 1.00 82.31 187 TYR A N 1
ATOM 1503 C CA . TYR A 1 187 ? -11.406 18.657 14.562 1.00 82.31 187 TYR A CA 1
ATOM 1504 C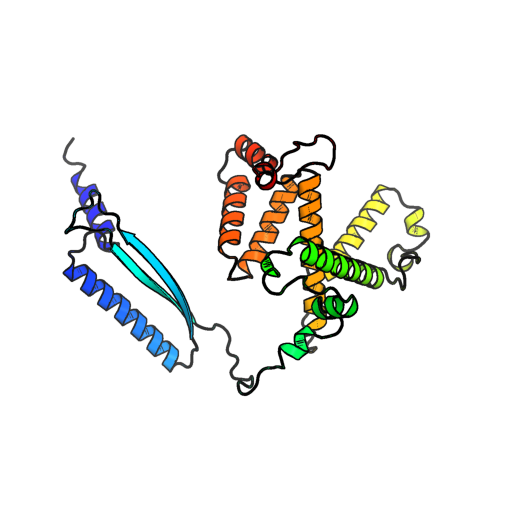 C . TYR A 1 187 ? -11.510 17.231 14.005 1.00 82.31 187 TYR A C 1
ATOM 1506 O O . TYR A 1 187 ? -10.869 16.315 14.509 1.00 82.31 187 TYR A O 1
ATOM 1514 N N . PHE A 1 188 ? -12.289 17.054 12.937 1.00 83.81 188 PHE A N 1
ATOM 1515 C CA . PHE A 1 188 ? -12.363 15.792 12.211 1.00 83.81 188 PHE A CA 1
ATOM 1516 C C . PHE A 1 188 ? -11.009 15.414 11.597 1.00 83.81 188 PHE A C 1
ATOM 1518 O O . PHE A 1 188 ? -10.545 14.298 11.808 1.00 83.81 188 PHE A O 1
ATOM 1525 N N . ASP A 1 189 ? -10.353 16.340 10.897 1.00 85.12 189 ASP A N 1
ATOM 1526 C CA . ASP A 1 189 ? -9.040 16.122 10.283 1.00 85.12 189 ASP A CA 1
ATOM 1527 C C . ASP A 1 189 ? -7.973 15.779 11.343 1.00 85.12 189 ASP A C 1
ATOM 1529 O O . ASP A 1 189 ? -7.156 14.884 11.125 1.00 85.12 189 ASP A O 1
ATOM 1533 N N . ASP A 1 190 ? -8.012 16.437 12.506 1.00 86.19 190 ASP A N 1
ATOM 1534 C CA . ASP A 1 190 ? -7.115 16.177 13.637 1.00 86.19 190 ASP A CA 1
ATOM 1535 C C . ASP A 1 190 ? -7.355 14.764 14.216 1.00 86.19 190 ASP A C 1
ATOM 1537 O O . ASP A 1 190 ? -6.408 13.982 14.332 1.00 86.19 190 ASP A O 1
ATOM 1541 N N . ALA A 1 191 ? -8.612 14.387 14.487 1.00 84.56 191 ALA A N 1
ATOM 1542 C CA . ALA A 1 191 ? -8.972 13.058 14.997 1.00 84.56 191 ALA A CA 1
ATOM 1543 C C . ALA A 1 191 ? -8.612 11.933 14.008 1.00 84.56 191 ALA A C 1
ATOM 1545 O O . ALA A 1 191 ? -8.047 10.905 14.387 1.00 84.56 191 ALA A O 1
ATOM 1546 N N . PHE A 1 192 ? -8.872 12.135 12.714 1.00 85.75 192 PHE A N 1
ATOM 1547 C CA . PHE A 1 192 ? -8.449 11.196 11.672 1.00 85.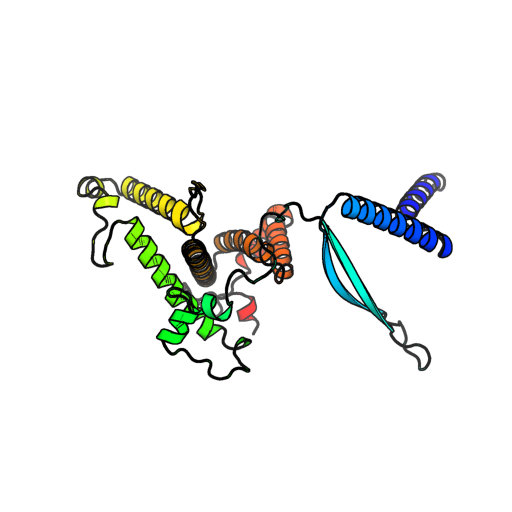75 192 PHE A CA 1
ATOM 1548 C C . PHE A 1 192 ? -6.926 11.124 11.548 1.00 85.75 192 PHE A C 1
ATOM 1550 O O . PHE A 1 192 ? -6.373 10.045 11.328 1.00 85.75 192 PHE A O 1
ATOM 1557 N N . GLY A 1 193 ? -6.229 12.249 11.715 1.00 86.38 193 GLY A N 1
ATOM 1558 C CA . GLY A 1 193 ? -4.773 12.289 11.771 1.00 86.38 193 GLY A CA 1
ATOM 1559 C C . GLY A 1 193 ? -4.213 11.431 12.907 1.00 86.38 193 GLY A C 1
ATOM 1560 O O . GLY A 1 193 ? -3.235 10.705 12.705 1.00 86.38 193 GLY A O 1
ATOM 1561 N N . GLU A 1 194 ? -4.842 11.461 14.081 1.00 87.62 194 GLU A N 1
ATOM 1562 C CA . GLU A 1 194 ? -4.492 10.607 15.221 1.00 87.62 194 GLU A CA 1
ATOM 1563 C C . GLU A 1 194 ? -4.754 9.125 14.931 1.00 87.62 194 GLU A C 1
ATOM 1565 O O . GLU A 1 194 ? -3.836 8.316 15.093 1.00 87.62 194 GLU A O 1
ATOM 1570 N N . PHE A 1 195 ? -5.923 8.785 14.377 1.00 88.19 195 PHE A N 1
ATOM 1571 C CA . PHE A 1 195 ? -6.236 7.420 13.938 1.00 88.19 195 PHE A CA 1
ATOM 1572 C C . PHE A 1 195 ? -5.180 6.873 12.967 1.00 88.19 195 PHE A C 1
ATOM 1574 O O . PHE A 1 195 ? -4.674 5.761 13.129 1.00 88.19 195 PHE A O 1
ATOM 1581 N N . ILE A 1 196 ? -4.798 7.675 11.967 1.00 86.62 196 ILE A N 1
ATOM 1582 C CA . ILE A 1 196 ? -3.762 7.320 10.991 1.00 86.62 196 ILE A CA 1
ATOM 1583 C C . ILE A 1 196 ? -2.414 7.109 11.688 1.00 86.62 196 ILE A C 1
ATOM 1585 O O . ILE A 1 196 ? -1.690 6.164 11.371 1.00 86.62 196 ILE A O 1
ATOM 1589 N N . ASN A 1 197 ? -2.044 7.970 12.633 1.00 86.00 197 ASN A N 1
ATOM 1590 C CA . ASN A 1 197 ? -0.774 7.837 13.341 1.00 86.00 197 ASN A CA 1
ATOM 1591 C C . ASN A 1 197 ? -0.714 6.574 14.212 1.00 86.00 197 ASN A C 1
ATOM 1593 O O . ASN A 1 197 ? 0.364 5.987 14.322 1.00 86.00 197 ASN A O 1
ATOM 1597 N N . GLU A 1 198 ? -1.837 6.158 14.795 1.00 85.50 198 GLU A N 1
ATOM 1598 C CA . GLU A 1 198 ? -1.943 4.972 15.647 1.00 85.50 198 GLU A CA 1
ATOM 1599 C C . GLU A 1 198 ? -2.027 3.676 14.828 1.00 85.50 198 GLU A C 1
ATOM 1601 O O . GLU A 1 198 ? -1.146 2.822 14.938 1.00 85.50 198 GLU A O 1
ATOM 1606 N N . TYR A 1 199 ? -3.029 3.551 13.954 1.00 84.56 199 TYR A N 1
ATOM 1607 C CA . TYR A 1 199 ? -3.364 2.283 13.294 1.00 84.56 199 TYR A CA 1
ATOM 1608 C C . TYR A 1 199 ? -2.687 2.080 11.935 1.00 84.56 199 TYR A C 1
ATOM 1610 O O . TYR A 1 199 ? -2.552 0.940 11.489 1.00 84.56 199 TYR A O 1
ATOM 1618 N N . LEU A 1 200 ? -2.251 3.156 11.267 1.00 81.56 200 LEU A N 1
ATOM 1619 C CA . LEU A 1 200 ? -1.649 3.071 9.931 1.00 81.56 200 LEU A CA 1
ATOM 1620 C C . LEU A 1 200 ? -0.130 3.260 9.957 1.00 81.56 200 LEU A C 1
ATOM 1622 O O . LEU A 1 200 ? 0.608 2.442 9.414 1.00 81.56 200 LEU A O 1
ATOM 1626 N N . LEU A 1 201 ? 0.341 4.347 10.573 1.00 79.62 201 LEU A N 1
ATOM 1627 C CA . LEU A 1 201 ? 1.756 4.735 10.581 1.00 79.62 201 LEU A CA 1
ATOM 1628 C C . LEU A 1 201 ? 2.509 4.260 11.828 1.00 79.62 201 LEU A C 1
ATOM 1630 O O . LEU A 1 201 ? 3.737 4.336 11.839 1.00 79.62 201 LEU A O 1
ATOM 1634 N N . GLN A 1 202 ? 1.790 3.808 12.861 1.00 75.19 202 GLN A N 1
ATOM 1635 C CA . GLN A 1 202 ? 2.337 3.267 14.111 1.00 75.19 202 GLN A CA 1
ATOM 1636 C C . GLN A 1 202 ? 3.403 4.175 14.755 1.00 75.19 202 GLN A C 1
ATOM 1638 O O . GLN A 1 202 ? 4.387 3.706 15.326 1.00 75.19 202 GLN A O 1
ATOM 1643 N N . LYS A 1 203 ? 3.232 5.503 14.672 1.00 69.00 203 LYS A N 1
ATOM 1644 C CA . LYS A 1 203 ? 4.253 6.478 15.112 1.00 69.00 203 LYS A CA 1
ATOM 1645 C C . LYS A 1 203 ? 4.483 6.489 16.625 1.00 69.00 203 LYS A C 1
ATOM 1647 O O . LYS A 1 203 ? 5.533 6.948 17.066 1.00 69.00 203 LYS A O 1
ATOM 1652 N N . ASN A 1 204 ? 3.516 5.995 17.397 1.00 59.25 204 ASN A N 1
ATOM 1653 C CA . ASN A 1 204 ? 3.498 6.066 18.859 1.00 59.25 204 ASN A CA 1
ATOM 1654 C C . ASN A 1 204 ? 3.774 4.718 19.551 1.00 59.25 204 ASN A C 1
ATOM 1656 O O . ASN A 1 204 ? 3.645 4.631 20.771 1.00 59.25 204 ASN A O 1
ATOM 1660 N N . PHE A 1 205 ? 4.170 3.671 18.816 1.00 57.53 205 PHE A N 1
ATOM 1661 C CA . PHE A 1 205 ? 4.541 2.388 19.422 1.00 57.53 205 PHE A CA 1
ATOM 1662 C C . PHE A 1 205 ? 5.899 2.500 20.138 1.00 57.53 205 PHE A C 1
ATOM 1664 O O . PHE A 1 205 ? 6.960 2.234 19.575 1.00 57.53 205 PHE A O 1
ATOM 1671 N N . SER A 1 206 ? 5.871 2.907 21.409 1.00 50.59 206 SER A N 1
ATOM 1672 C CA . SER A 1 206 ? 6.998 2.711 22.323 1.00 50.59 206 SER A CA 1
ATOM 1673 C C . SER A 1 206 ? 7.105 1.229 22.657 1.00 50.59 206 SER A C 1
ATOM 1675 O O . SER A 1 206 ? 6.160 0.636 23.174 1.00 50.59 206 SER A O 1
ATOM 1677 N N . THR A 1 207 ? 8.273 0.633 22.411 1.00 49.62 207 THR A N 1
ATOM 1678 C CA . THR A 1 207 ? 8.629 -0.711 22.884 1.00 49.62 207 THR A CA 1
ATOM 1679 C C . THR A 1 207 ? 8.789 -0.685 24.406 1.00 49.62 207 THR A C 1
ATOM 1681 O O . THR A 1 207 ? 9.904 -0.713 24.931 1.00 49.62 207 THR A O 1
ATOM 1684 N N . ASN A 1 208 ? 7.686 -0.565 25.140 1.00 43.59 208 ASN A N 1
ATOM 1685 C CA . ASN A 1 208 ? 7.671 -0.573 26.599 1.00 43.59 208 ASN A CA 1
ATOM 1686 C C . ASN A 1 208 ? 7.831 -2.002 27.132 1.00 43.59 208 ASN A C 1
ATOM 1688 O O . ASN A 1 208 ? 6.986 -2.465 27.873 1.00 43.59 208 ASN A O 1
ATOM 1692 N N . GLY A 1 209 ? 8.889 -2.723 26.749 1.00 50.09 209 GLY A N 1
ATOM 1693 C CA . GLY A 1 209 ? 9.300 -3.994 27.371 1.00 50.09 209 GLY A CA 1
ATOM 1694 C C . GLY A 1 209 ? 8.286 -5.153 27.407 1.00 50.09 209 GLY A C 1
ATOM 1695 O O . GLY A 1 209 ? 8.638 -6.209 27.927 1.00 50.09 209 GLY A O 1
ATOM 1696 N N . GLU A 1 210 ? 7.069 -4.986 26.888 1.00 54.34 210 GLU A N 1
ATOM 1697 C CA . GLU A 1 210 ? 6.060 -6.034 26.745 1.00 54.34 210 GLU A CA 1
ATOM 1698 C C . GLU A 1 210 ? 6.445 -6.972 25.590 1.00 54.34 210 GLU A C 1
ATOM 1700 O O . GLU A 1 210 ? 7.066 -6.546 24.610 1.00 54.34 210 GLU A O 1
ATOM 1705 N N . GLU A 1 211 ? 6.141 -8.267 25.730 1.00 54.53 211 GLU A N 1
ATOM 1706 C CA . GLU A 1 211 ? 6.381 -9.262 24.678 1.00 54.53 211 GLU A CA 1
ATOM 1707 C C . GLU A 1 211 ? 5.711 -8.807 23.371 1.00 54.53 211 GLU A C 1
ATOM 1709 O O . GLU A 1 211 ? 4.533 -8.461 23.365 1.00 54.53 211 GLU A O 1
ATOM 1714 N N . GLU A 1 212 ? 6.467 -8.789 22.264 1.00 55.88 212 GLU A N 1
ATOM 1715 C CA . GLU A 1 212 ? 5.958 -8.413 20.938 1.00 55.88 212 GLU A CA 1
ATOM 1716 C C . GLU A 1 212 ? 4.687 -9.204 20.591 1.00 55.88 212 GLU A C 1
ATOM 1718 O O . GLU A 1 212 ? 4.744 -10.412 20.341 1.00 55.88 212 GLU A O 1
ATOM 1723 N N . ASP A 1 213 ? 3.547 -8.515 20.500 1.00 65.56 213 ASP A N 1
ATOM 1724 C CA . ASP A 1 213 ? 2.316 -9.109 19.989 1.00 65.56 213 ASP A CA 1
ATOM 1725 C C . ASP A 1 213 ? 2.375 -9.215 18.456 1.00 65.56 213 ASP A C 1
ATOM 1727 O O . ASP A 1 213 ? 2.044 -8.296 17.697 1.00 65.56 213 ASP A O 1
ATOM 1731 N N . TYR A 1 214 ? 2.815 -10.383 17.989 1.00 69.19 214 TYR A N 1
ATOM 1732 C CA . TYR A 1 214 ? 2.867 -10.719 16.569 1.00 69.19 214 TYR A CA 1
ATOM 1733 C C . TYR A 1 214 ? 1.486 -10.727 15.893 1.00 69.19 214 TYR A C 1
ATOM 1735 O O . TYR A 1 214 ? 1.425 -10.543 14.676 1.00 69.19 214 TYR A O 1
ATOM 1743 N N . VAL A 1 215 ? 0.390 -10.910 16.639 1.00 73.62 215 VAL A N 1
ATOM 1744 C CA . VAL A 1 215 ? -0.974 -10.914 16.090 1.00 73.62 215 VAL A CA 1
ATOM 1745 C C . VAL A 1 215 ? -1.431 -9.486 15.818 1.00 73.62 215 VAL A C 1
ATOM 1747 O O . VAL A 1 215 ? -1.881 -9.196 14.710 1.00 73.62 215 VAL A O 1
ATOM 1750 N N . THR A 1 216 ? -1.246 -8.571 16.771 1.00 76.25 216 THR A N 1
ATOM 1751 C CA . THR A 1 216 ? -1.586 -7.153 16.570 1.00 76.25 216 THR A CA 1
ATOM 1752 C C . THR A 1 216 ? -0.772 -6.542 15.428 1.00 76.25 216 THR A C 1
ATOM 1754 O O . THR A 1 216 ? -1.351 -5.949 14.518 1.00 76.25 216 THR A O 1
ATOM 1757 N N . ASN A 1 217 ? 0.543 -6.779 15.376 1.00 77.88 217 ASN A N 1
ATOM 1758 C CA . ASN A 1 217 ? 1.389 -6.308 14.268 1.00 77.88 217 ASN A CA 1
ATOM 1759 C C . ASN A 1 217 ? 0.922 -6.833 12.903 1.00 77.88 217 ASN A C 1
ATOM 1761 O O . ASN A 1 217 ? 0.923 -6.110 11.902 1.00 77.88 217 ASN A O 1
ATOM 1765 N N . TYR A 1 218 ? 0.500 -8.096 12.861 1.00 81.69 218 TYR A N 1
ATOM 1766 C CA . TYR A 1 218 ? -0.043 -8.708 11.660 1.00 81.69 218 TYR A CA 1
ATOM 1767 C C . TYR A 1 218 ? -1.356 -8.044 11.215 1.00 81.69 218 TYR A C 1
ATOM 1769 O O . TYR A 1 218 ? -1.519 -7.734 10.032 1.00 81.69 218 TYR A O 1
ATOM 1777 N N . VAL A 1 219 ? -2.272 -7.781 12.151 1.00 82.94 219 VAL A N 1
ATOM 1778 C CA . VAL A 1 219 ? -3.550 -7.107 11.871 1.00 82.94 219 VAL A CA 1
ATOM 1779 C C . VAL A 1 219 ? -3.325 -5.674 11.392 1.00 82.94 219 VAL A C 1
ATOM 1781 O O . VAL A 1 219 ? -3.911 -5.280 10.384 1.00 82.94 219 VAL A O 1
ATOM 1784 N N . LEU A 1 220 ? -2.432 -4.916 12.033 1.00 85.12 220 LEU A N 1
ATOM 1785 C CA . LEU A 1 220 ? -2.090 -3.555 11.604 1.00 85.12 220 LEU A CA 1
ATOM 1786 C C . LEU A 1 220 ? -1.474 -3.538 10.196 1.00 85.12 220 LEU A C 1
ATOM 1788 O O . LEU A 1 220 ? -1.814 -2.689 9.374 1.00 85.12 220 LEU A O 1
ATOM 1792 N N . CYS A 1 221 ? -0.630 -4.521 9.868 1.00 85.06 221 CYS A N 1
ATOM 1793 C CA . CYS A 1 221 ? -0.118 -4.696 8.508 1.00 85.06 221 CYS A CA 1
ATOM 1794 C C . CYS A 1 221 ? -1.249 -4.984 7.501 1.00 85.06 221 CYS A C 1
ATOM 1796 O O . CYS A 1 221 ? -1.267 -4.420 6.406 1.00 85.06 221 CYS A O 1
ATOM 1798 N N . CYS A 1 222 ? -2.233 -5.811 7.876 1.00 87.44 222 CYS A N 1
ATOM 1799 C CA . CYS A 1 222 ? -3.409 -6.066 7.041 1.00 87.44 222 CYS A CA 1
ATOM 1800 C C . CYS A 1 222 ? -4.245 -4.799 6.820 1.00 87.44 222 CYS A C 1
ATOM 1802 O O . CYS A 1 222 ? -4.676 -4.565 5.693 1.00 87.44 222 CYS A O 1
ATOM 1804 N N . ILE A 1 223 ? -4.444 -3.974 7.855 1.00 89.44 223 ILE A N 1
ATOM 1805 C CA . ILE A 1 223 ? -5.123 -2.672 7.749 1.00 89.44 223 ILE A CA 1
ATOM 1806 C C . ILE A 1 223 ? -4.378 -1.769 6.764 1.00 89.44 223 ILE A C 1
ATOM 1808 O O . ILE A 1 223 ? -4.992 -1.248 5.834 1.00 89.44 223 ILE A O 1
ATOM 1812 N N . PHE A 1 224 ? -3.057 -1.637 6.920 1.00 89.50 224 PHE A N 1
ATOM 1813 C CA . PHE A 1 224 ? -2.225 -0.829 6.029 1.00 89.50 224 PHE A CA 1
ATOM 1814 C C . PHE A 1 224 ? -2.351 -1.258 4.567 1.00 89.50 224 PHE A C 1
ATOM 1816 O O . PHE A 1 224 ? -2.635 -0.434 3.699 1.00 89.50 224 PHE A O 1
ATOM 1823 N N . LEU A 1 225 ? -2.195 -2.553 4.293 1.00 89.88 225 LEU A N 1
ATOM 1824 C CA . LEU A 1 225 ? -2.290 -3.085 2.937 1.00 89.88 225 LEU A CA 1
ATOM 1825 C C . LEU A 1 225 ? -3.711 -2.962 2.366 1.00 89.88 225 LEU A C 1
ATOM 1827 O O . LEU A 1 225 ? -3.863 -2.652 1.189 1.00 89.88 225 LEU A O 1
ATOM 1831 N N . ALA A 1 226 ? -4.753 -3.166 3.176 1.00 90.69 226 ALA A N 1
ATOM 1832 C CA . ALA A 1 226 ? -6.137 -3.015 2.733 1.00 90.69 226 ALA A CA 1
ATOM 1833 C C . ALA A 1 226 ? -6.464 -1.561 2.370 1.00 90.69 226 ALA A C 1
ATOM 1835 O O . ALA A 1 226 ? -7.047 -1.321 1.314 1.00 90.69 226 ALA A O 1
ATOM 1836 N N . ILE A 1 227 ? -6.051 -0.597 3.198 1.00 90.88 227 ILE A N 1
ATOM 1837 C CA . ILE A 1 227 ? -6.211 0.834 2.908 1.00 90.88 227 ILE A CA 1
ATOM 1838 C C . ILE A 1 227 ? -5.421 1.215 1.657 1.00 90.88 227 ILE A C 1
ATOM 1840 O O . ILE A 1 227 ? -5.962 1.906 0.801 1.00 90.88 227 ILE A O 1
ATOM 1844 N N . LEU A 1 228 ? -4.188 0.722 1.502 1.00 90.94 228 LEU A N 1
ATOM 1845 C CA . LEU A 1 228 ? -3.386 0.977 0.307 1.00 90.94 228 LEU A CA 1
ATOM 1846 C C . LEU A 1 228 ? -4.076 0.464 -0.965 1.00 90.94 228 LEU A C 1
ATOM 1848 O O . LEU A 1 228 ? -4.124 1.185 -1.954 1.00 90.94 228 LEU A O 1
ATOM 1852 N N . ILE A 1 229 ? -4.654 -0.742 -0.948 1.00 91.12 229 ILE A N 1
ATOM 1853 C CA . ILE A 1 229 ? -5.401 -1.268 -2.104 1.00 91.12 229 ILE A CA 1
ATOM 1854 C C . ILE A 1 229 ? -6.655 -0.432 -2.375 1.00 91.12 229 ILE A C 1
ATOM 1856 O O . ILE A 1 229 ? -6.918 -0.092 -3.525 1.00 91.12 229 ILE A O 1
ATOM 1860 N N . LEU A 1 230 ? -7.424 -0.070 -1.342 1.00 92.00 230 LEU A N 1
ATOM 1861 C CA . LEU A 1 230 ? -8.601 0.790 -1.511 1.00 92.00 230 LEU A CA 1
ATOM 1862 C C . LEU A 1 230 ? -8.220 2.144 -2.125 1.00 92.00 230 LEU A C 1
ATOM 1864 O O . LEU A 1 230 ? -8.872 2.579 -3.069 1.00 92.00 230 LEU A O 1
ATOM 1868 N N . GLN A 1 231 ? -7.132 2.750 -1.645 1.00 92.25 231 GLN A N 1
ATOM 1869 C CA . GLN A 1 231 ? -6.579 3.998 -2.164 1.00 92.25 231 GLN A CA 1
ATOM 1870 C C . GLN A 1 231 ? -6.148 3.865 -3.627 1.00 92.25 231 GLN A C 1
ATOM 1872 O O . GLN A 1 231 ? -6.424 4.760 -4.420 1.00 92.25 231 GLN A O 1
ATOM 1877 N N . LEU A 1 232 ? -5.484 2.766 -4.001 1.00 91.44 232 LEU A N 1
ATOM 1878 C CA . LEU A 1 232 ? -5.065 2.512 -5.383 1.00 91.44 232 LEU A CA 1
ATOM 1879 C C . LEU A 1 232 ? -6.271 2.424 -6.325 1.00 91.44 232 LEU A C 1
ATOM 1881 O O . LEU A 1 232 ? -6.288 3.108 -7.345 1.00 91.44 232 LEU A O 1
ATOM 1885 N N . LYS A 1 233 ? -7.305 1.659 -5.948 1.00 91.25 233 LYS A N 1
ATOM 1886 C CA . LYS A 1 233 ? -8.530 1.504 -6.752 1.00 91.25 233 LYS A CA 1
ATOM 1887 C C . LYS A 1 233 ? -9.288 2.821 -6.909 1.00 91.25 233 LYS A C 1
ATOM 1889 O O . LYS A 1 233 ? -9.772 3.126 -7.993 1.00 91.25 233 LYS A O 1
ATOM 1894 N N . ASP A 1 234 ? -9.376 3.599 -5.836 1.00 92.88 234 ASP A N 1
ATOM 1895 C CA . ASP A 1 234 ? -10.012 4.918 -5.840 1.00 92.88 234 ASP A CA 1
ATOM 1896 C C . ASP A 1 234 ? -9.229 5.929 -6.696 1.00 92.88 234 ASP A C 1
ATOM 1898 O O . ASP A 1 234 ? -9.795 6.627 -7.534 1.00 92.88 234 ASP A O 1
ATOM 1902 N N . THR A 1 235 ? -7.898 5.923 -6.574 1.00 93.19 235 THR A N 1
ATOM 1903 C CA . THR A 1 235 ? -6.994 6.742 -7.398 1.00 93.19 235 THR A CA 1
ATOM 1904 C C . THR A 1 235 ? -7.158 6.431 -8.885 1.00 93.19 235 THR A C 1
ATOM 1906 O O . THR A 1 235 ? -7.214 7.359 -9.691 1.00 93.19 235 THR A O 1
ATOM 1909 N N . ALA A 1 236 ? -7.257 5.145 -9.241 1.00 91.44 236 ALA A N 1
ATOM 1910 C CA . ALA A 1 236 ? -7.493 4.713 -10.613 1.00 91.44 236 ALA A CA 1
ATOM 1911 C C . ALA A 1 236 ? -8.858 5.176 -11.120 1.00 91.44 236 ALA A C 1
ATOM 1913 O O . ALA A 1 236 ? -8.920 5.819 -12.161 1.00 91.44 236 ALA A O 1
ATOM 1914 N N . ALA A 1 237 ? -9.930 4.951 -10.352 1.00 91.00 237 ALA A N 1
ATOM 1915 C CA . ALA A 1 237 ? -11.285 5.361 -10.721 1.00 91.00 237 ALA A CA 1
ATOM 1916 C C . ALA A 1 237 ? -11.413 6.880 -10.938 1.00 91.00 237 ALA A C 1
ATOM 1918 O O . ALA A 1 237 ? -12.140 7.323 -11.833 1.00 91.00 237 ALA A O 1
ATOM 1919 N N . GLU A 1 238 ? -10.692 7.688 -10.158 1.00 91.62 238 GLU A N 1
ATOM 1920 C CA . GLU A 1 238 ? -10.684 9.153 -10.261 1.00 91.62 238 GLU A CA 1
ATOM 1921 C C . GLU A 1 238 ? -9.617 9.709 -11.225 1.00 91.62 238 GLU A C 1
ATOM 1923 O O . GLU A 1 238 ? -9.626 10.909 -11.498 1.00 91.62 238 GLU A O 1
ATOM 1928 N N . ALA A 1 239 ? -8.751 8.855 -11.787 1.00 89.81 239 ALA A N 1
ATOM 1929 C CA . ALA A 1 239 ? -7.602 9.228 -12.621 1.00 89.81 239 ALA A CA 1
ATOM 1930 C C . ALA A 1 239 ? -6.700 10.302 -11.986 1.00 89.81 239 ALA A C 1
ATOM 1932 O O . ALA A 1 239 ? -6.266 11.258 -12.634 1.00 89.81 239 ALA A O 1
ATOM 1933 N N . ASP A 1 240 ? -6.421 10.158 -10.692 1.00 92.25 240 ASP A N 1
ATOM 1934 C CA . ASP A 1 240 ? -5.688 11.167 -9.933 1.00 92.25 240 ASP A CA 1
ATOM 1935 C C . ASP A 1 240 ? -4.179 10.910 -9.935 1.00 92.25 240 ASP A C 1
ATOM 1937 O O . ASP A 1 240 ? -3.644 10.134 -9.138 1.00 92.25 240 ASP A O 1
ATOM 1941 N N . GLY A 1 241 ? -3.471 11.601 -10.827 1.00 88.69 241 GLY A N 1
ATOM 1942 C CA . GLY A 1 241 ? -2.023 11.490 -10.968 1.00 88.69 241 GLY A CA 1
ATOM 1943 C C . GLY A 1 241 ? -1.230 11.931 -9.729 1.00 88.69 241 GLY A C 1
ATOM 1944 O O . GLY A 1 241 ? -0.153 11.390 -9.469 1.00 88.69 241 GLY A O 1
ATOM 1945 N N . GLU A 1 242 ? -1.750 12.859 -8.922 1.00 92.25 242 GLU A N 1
ATOM 1946 C CA . GLU A 1 242 ? -1.076 13.308 -7.695 1.00 92.25 242 GLU A CA 1
ATOM 1947 C C . GLU A 1 242 ? -1.176 12.250 -6.595 1.00 92.25 242 GLU A C 1
ATOM 1949 O O . GLU A 1 242 ? -0.164 11.868 -5.992 1.00 92.25 242 GLU A O 1
ATOM 1954 N N . ARG A 1 243 ? -2.379 11.701 -6.370 1.00 92.25 243 ARG A N 1
ATOM 1955 C CA . ARG A 1 243 ? -2.541 10.551 -5.466 1.00 92.25 243 ARG A CA 1
ATOM 1956 C C . ARG A 1 243 ? -1.749 9.349 -5.964 1.00 92.25 243 ARG A C 1
ATOM 1958 O O . ARG A 1 243 ? -1.133 8.664 -5.148 1.00 92.25 243 ARG A O 1
ATOM 1965 N N . ASN A 1 244 ? -1.675 9.132 -7.277 1.00 92.75 244 ASN A N 1
ATOM 1966 C CA . ASN A 1 244 ? -0.869 8.056 -7.847 1.00 92.75 244 ASN A CA 1
ATOM 1967 C C . ASN A 1 244 ? 0.616 8.207 -7.495 1.00 92.75 244 ASN A C 1
ATOM 1969 O O . ASN A 1 244 ? 1.241 7.252 -7.042 1.00 92.75 244 ASN A O 1
ATOM 1973 N N . LEU A 1 245 ? 1.183 9.411 -7.602 1.00 90.88 245 LEU A N 1
ATOM 1974 C CA . LEU A 1 245 ? 2.575 9.663 -7.222 1.00 90.88 245 LEU A CA 1
ATOM 1975 C C . LEU A 1 245 ? 2.839 9.380 -5.732 1.00 90.88 245 LEU A C 1
ATOM 1977 O O . LEU A 1 245 ? 3.885 8.831 -5.370 1.00 90.88 245 LEU A O 1
ATOM 1981 N N . ILE A 1 246 ? 1.892 9.721 -4.855 1.00 92.00 246 ILE A N 1
ATOM 1982 C CA . ILE A 1 246 ? 1.957 9.374 -3.426 1.00 92.00 246 ILE A CA 1
ATOM 1983 C C . ILE A 1 246 ? 1.921 7.850 -3.248 1.00 92.00 246 ILE A C 1
ATOM 1985 O O . ILE A 1 246 ? 2.758 7.293 -2.529 1.00 92.00 246 ILE A O 1
ATOM 1989 N N . ASN A 1 247 ? 1.016 7.164 -3.948 1.00 91.62 247 ASN A N 1
ATOM 1990 C CA . ASN A 1 247 ? 0.908 5.709 -3.918 1.00 91.62 247 ASN A CA 1
ATOM 1991 C C . ASN A 1 247 ? 2.200 5.035 -4.405 1.00 91.62 247 ASN A C 1
ATOM 1993 O O . ASN A 1 247 ? 2.672 4.103 -3.760 1.00 91.62 247 ASN A O 1
ATOM 1997 N N . GLN A 1 248 ? 2.837 5.539 -5.467 1.00 92.06 248 GLN A N 1
ATOM 1998 C CA . GLN A 1 248 ? 4.121 5.032 -5.967 1.00 92.06 248 GLN A CA 1
ATOM 1999 C C . GLN A 1 248 ? 5.236 5.153 -4.917 1.00 92.06 248 GLN A C 1
ATOM 2001 O O . GLN A 1 248 ? 6.033 4.228 -4.744 1.00 92.06 248 GLN A O 1
ATOM 2006 N N . LYS A 1 249 ? 5.285 6.259 -4.161 1.00 91.38 249 LYS A N 1
ATOM 2007 C CA . LYS A 1 249 ? 6.251 6.447 -3.059 1.00 91.38 249 LYS A CA 1
ATOM 2008 C C . LYS A 1 249 ? 6.022 5.445 -1.919 1.00 91.38 249 LYS A C 1
ATOM 2010 O O . LYS A 1 249 ? 6.988 4.927 -1.349 1.00 91.38 249 LYS A O 1
ATOM 2015 N N . LEU A 1 250 ? 4.762 5.139 -1.603 1.00 89.50 250 LEU A N 1
ATOM 2016 C CA . LEU A 1 250 ? 4.407 4.108 -0.622 1.00 89.50 250 LEU A CA 1
ATOM 2017 C C . LEU A 1 250 ? 4.762 2.705 -1.134 1.00 89.50 250 LEU A C 1
ATOM 2019 O O . LEU A 1 250 ? 5.458 1.957 -0.443 1.00 89.50 250 LEU A O 1
ATOM 2023 N N . LEU A 1 251 ? 4.374 2.375 -2.367 1.00 90.94 251 LEU A N 1
ATOM 2024 C CA . LEU A 1 251 ? 4.658 1.095 -3.019 1.00 90.94 251 LEU A CA 1
ATOM 2025 C C . LEU A 1 251 ? 6.157 0.830 -3.162 1.00 90.94 251 LEU A C 1
ATOM 2027 O O . LEU A 1 251 ? 6.598 -0.292 -2.927 1.00 90.94 251 LEU A O 1
ATOM 2031 N N . LEU A 1 252 ? 6.966 1.854 -3.448 1.00 91.62 252 LEU A N 1
ATOM 2032 C CA . LEU A 1 252 ? 8.426 1.753 -3.426 1.00 91.62 252 LEU A CA 1
ATOM 2033 C C . LEU A 1 252 ? 8.929 1.187 -2.090 1.00 91.62 252 LEU A C 1
ATOM 2035 O O . LEU A 1 252 ? 9.791 0.306 -2.072 1.00 91.62 252 LEU A O 1
ATOM 2039 N N . SER A 1 253 ? 8.391 1.679 -0.972 1.00 87.44 253 SER A N 1
ATOM 2040 C CA . SER A 1 253 ? 8.773 1.221 0.368 1.00 87.44 253 SER A CA 1
ATOM 2041 C C . SER A 1 253 ? 8.323 -0.220 0.616 1.00 87.44 253 SER A C 1
ATOM 2043 O O . S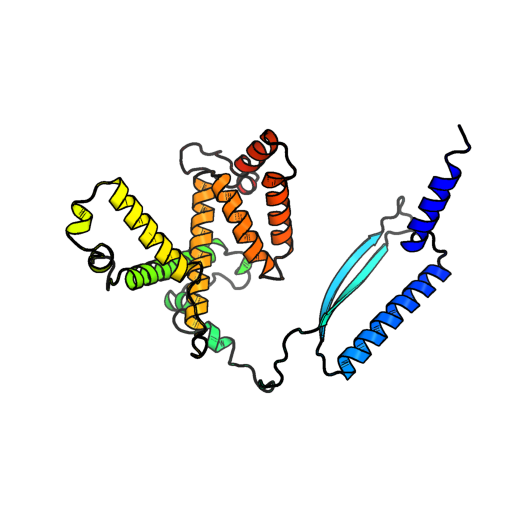ER A 1 253 ? 9.117 -1.032 1.100 1.00 87.44 253 SER A O 1
ATOM 2045 N N . VAL A 1 254 ? 7.095 -0.560 0.211 1.00 86.75 254 VAL A N 1
ATOM 2046 C CA . VAL A 1 254 ? 6.544 -1.922 0.309 1.00 86.75 254 VAL A CA 1
ATOM 2047 C C . VAL A 1 254 ? 7.388 -2.905 -0.503 1.00 86.75 254 VAL A C 1
ATOM 2049 O O . VAL A 1 254 ? 7.957 -3.838 0.064 1.00 86.75 254 VAL A O 1
ATOM 2052 N N . PHE A 1 255 ? 7.574 -2.668 -1.801 1.00 88.25 255 PHE A N 1
ATOM 2053 C CA . PHE A 1 255 ? 8.331 -3.560 -2.680 1.00 88.25 255 PHE A CA 1
ATOM 2054 C C . PHE A 1 255 ? 9.805 -3.667 -2.299 1.00 88.25 255 PHE A C 1
ATOM 2056 O O . PHE A 1 255 ? 10.386 -4.744 -2.394 1.00 88.25 255 PHE A O 1
ATOM 2063 N N . LYS A 1 256 ? 10.420 -2.589 -1.800 1.00 86.38 256 LYS A N 1
ATOM 2064 C CA . LYS A 1 256 ? 11.792 -2.641 -1.281 1.00 86.38 256 LYS A CA 1
ATOM 2065 C C . LYS A 1 256 ? 11.908 -3.528 -0.042 1.00 86.38 256 LYS A C 1
ATOM 2067 O O . LYS A 1 256 ? 12.931 -4.190 0.131 1.00 86.38 256 LYS A O 1
ATOM 2072 N N . SER A 1 257 ? 10.890 -3.537 0.821 1.00 81.31 257 SER A N 1
ATOM 2073 C CA . SER A 1 257 ? 10.870 -4.400 2.008 1.00 81.31 257 SER A CA 1
ATOM 2074 C C . SER A 1 257 ? 10.703 -5.886 1.653 1.00 81.31 257 SER A C 1
ATOM 2076 O O . SER A 1 257 ? 11.160 -6.758 2.392 1.00 81.31 257 SER A O 1
ATOM 2078 N N . MET A 1 258 ? 10.124 -6.185 0.485 1.00 80.69 258 MET A N 1
ATOM 2079 C CA . MET A 1 258 ? 9.868 -7.542 0.013 1.00 80.69 258 MET A CA 1
ATOM 2080 C C . MET A 1 258 ? 10.892 -7.937 -1.061 1.00 80.69 258 MET A C 1
ATOM 2082 O O . MET A 1 258 ? 10.701 -7.673 -2.242 1.00 80.69 258 MET A O 1
ATOM 2086 N N . GLY A 1 259 ? 11.984 -8.609 -0.679 1.00 72.56 259 GLY A N 1
ATOM 2087 C CA . GLY A 1 259 ? 13.132 -8.859 -1.574 1.00 72.56 259 GLY A CA 1
ATOM 2088 C C . GLY A 1 259 ? 12.812 -9.462 -2.958 1.00 72.56 259 GLY A C 1
ATOM 2089 O O . GLY A 1 259 ? 13.493 -9.137 -3.930 1.00 72.56 259 GLY A O 1
ATOM 2090 N N . ALA A 1 260 ? 11.754 -10.273 -3.073 1.00 79.12 260 ALA A N 1
ATOM 2091 C CA . ALA A 1 260 ? 11.299 -10.862 -4.340 1.00 79.12 260 ALA A CA 1
ATOM 2092 C C . ALA A 1 260 ? 10.706 -9.845 -5.342 1.00 79.12 260 ALA A C 1
ATOM 2094 O O . ALA A 1 260 ? 10.602 -10.146 -6.525 1.00 79.12 260 ALA A O 1
ATOM 2095 N N . TYR A 1 261 ? 10.347 -8.641 -4.890 1.00 83.19 261 TYR A N 1
ATOM 2096 C CA . TYR A 1 261 ? 9.647 -7.615 -5.673 1.00 83.19 261 TYR A CA 1
ATOM 2097 C C . TYR A 1 261 ? 10.531 -6.392 -5.966 1.00 83.19 261 TYR A C 1
ATOM 2099 O O . TYR A 1 261 ? 10.044 -5.331 -6.350 1.00 83.19 261 TYR A O 1
ATOM 2107 N N . SER A 1 262 ? 11.853 -6.535 -5.827 1.00 83.00 262 SER A N 1
ATOM 2108 C CA . SER A 1 262 ? 12.825 -5.455 -6.052 1.00 83.00 262 SER A CA 1
ATOM 2109 C C . SER A 1 262 ? 12.769 -4.844 -7.460 1.00 83.00 262 SER A C 1
ATOM 2111 O O . SER A 1 262 ? 13.048 -3.656 -7.607 1.00 83.00 262 SER A O 1
ATOM 2113 N N . LYS A 1 263 ? 12.344 -5.608 -8.477 1.00 88.75 263 LYS A N 1
ATOM 2114 C CA . LYS A 1 263 ? 12.072 -5.091 -9.828 1.00 88.75 263 LYS A CA 1
ATOM 2115 C C . LYS A 1 263 ? 11.020 -3.974 -9.802 1.00 88.75 263 LYS A C 1
ATOM 2117 O O . LYS A 1 263 ? 11.280 -2.891 -10.313 1.00 88.75 263 LYS A O 1
ATOM 2122 N N . TYR A 1 264 ? 9.887 -4.207 -9.142 1.00 88.94 264 TYR A N 1
ATOM 2123 C CA . TYR A 1 264 ? 8.815 -3.216 -9.021 1.00 88.94 264 TYR A CA 1
ATOM 2124 C C . TYR A 1 264 ? 9.255 -2.011 -8.185 1.00 88.94 264 TYR A C 1
ATOM 2126 O O . TYR A 1 264 ? 8.909 -0.878 -8.497 1.00 88.94 264 TYR A O 1
ATOM 2134 N N . ALA A 1 265 ? 10.099 -2.219 -7.168 1.00 87.88 265 ALA A N 1
ATOM 2135 C CA . ALA A 1 265 ? 10.706 -1.108 -6.435 1.00 87.88 265 ALA A CA 1
ATOM 2136 C C . ALA A 1 265 ? 11.567 -0.214 -7.353 1.00 87.88 265 ALA A C 1
ATOM 2138 O O . ALA A 1 265 ? 11.518 1.008 -7.244 1.00 87.88 265 ALA A O 1
ATOM 2139 N N . LEU A 1 266 ? 12.341 -0.799 -8.273 1.00 87.50 266 LEU A N 1
ATOM 2140 C CA . LEU A 1 266 ? 13.119 -0.028 -9.248 1.00 87.50 266 LEU A CA 1
ATOM 2141 C C . LEU A 1 266 ? 12.217 0.726 -10.230 1.00 87.50 266 LEU A C 1
ATOM 2143 O O . LEU A 1 266 ? 12.488 1.891 -10.502 1.00 87.50 266 LEU A O 1
ATOM 2147 N N . GLU A 1 267 ? 11.143 0.102 -10.714 1.00 90.31 267 GLU A N 1
ATOM 2148 C CA . GLU A 1 267 ? 10.162 0.752 -11.594 1.00 90.31 267 GLU A CA 1
ATOM 2149 C C . GLU A 1 267 ? 9.496 1.953 -10.905 1.00 90.31 267 GLU A C 1
ATOM 2151 O O . GLU A 1 267 ? 9.491 3.049 -11.465 1.00 90.31 267 GLU A O 1
ATOM 2156 N N . MET A 1 268 ? 9.049 1.796 -9.651 1.00 92.44 268 MET A N 1
ATOM 2157 C CA . MET A 1 268 ? 8.508 2.907 -8.855 1.00 92.44 268 MET A CA 1
ATOM 2158 C C . MET A 1 268 ? 9.542 4.022 -8.671 1.00 92.44 268 MET A C 1
ATOM 2160 O O . MET A 1 268 ? 9.229 5.196 -8.852 1.00 92.44 268 MET A O 1
ATOM 2164 N N . PHE A 1 269 ? 10.793 3.678 -8.346 1.00 91.88 269 PHE A N 1
ATOM 2165 C CA . PHE A 1 269 ? 11.860 4.666 -8.176 1.00 91.88 269 PHE A CA 1
ATOM 2166 C C . PHE A 1 269 ? 12.138 5.453 -9.464 1.00 91.88 269 PHE A C 1
ATOM 2168 O O . PHE A 1 269 ? 12.301 6.671 -9.412 1.00 91.88 269 PHE A O 1
ATOM 2175 N N . VAL A 1 270 ? 12.179 4.771 -10.612 1.00 90.81 270 VAL A N 1
ATOM 2176 C CA . VAL A 1 270 ? 12.383 5.406 -11.919 1.00 90.81 270 VAL A CA 1
ATOM 2177 C C . VAL A 1 270 ? 11.217 6.335 -12.253 1.00 90.81 270 VAL A C 1
ATOM 2179 O O . VAL A 1 270 ? 11.474 7.483 -12.607 1.00 90.81 270 VAL A O 1
ATOM 2182 N N . SER A 1 271 ? 9.971 5.887 -12.070 1.00 90.69 271 SER A N 1
ATOM 2183 C CA . SER A 1 271 ? 8.772 6.708 -12.295 1.00 90.69 271 SER A CA 1
ATOM 2184 C C . SER A 1 271 ? 8.782 7.979 -11.437 1.00 90.69 271 SER A C 1
ATOM 2186 O O . SER A 1 271 ? 8.652 9.090 -11.953 1.00 90.69 271 SER A O 1
ATOM 2188 N N . ILE A 1 272 ? 9.057 7.847 -10.133 1.00 91.38 272 ILE A N 1
ATOM 2189 C CA . ILE A 1 272 ? 9.157 8.991 -9.214 1.00 91.38 272 ILE A CA 1
ATOM 2190 C C . ILE A 1 272 ? 10.265 9.952 -9.661 1.00 91.38 272 ILE A C 1
ATOM 2192 O O . ILE A 1 272 ? 10.047 11.159 -9.710 1.00 91.38 272 ILE A O 1
ATOM 2196 N N . ALA A 1 273 ? 11.450 9.441 -10.009 1.00 89.12 273 ALA A N 1
ATOM 2197 C CA . ALA A 1 273 ? 12.558 10.276 -10.470 1.00 89.12 273 ALA A CA 1
ATOM 2198 C C . ALA A 1 273 ? 12.223 11.005 -11.782 1.00 89.12 273 ALA A C 1
ATOM 2200 O O . ALA A 1 273 ? 12.599 12.167 -11.953 1.00 89.12 273 ALA A O 1
ATOM 2201 N N . GLN A 1 274 ? 11.498 10.352 -12.694 1.00 88.44 274 GLN A N 1
ATOM 2202 C CA . GLN A 1 274 ? 11.017 10.963 -13.929 1.00 88.44 274 GLN A CA 1
ATOM 2203 C C . GLN A 1 274 ? 10.086 12.139 -13.640 1.00 88.44 274 GLN A C 1
ATOM 2205 O O . GLN A 1 274 ? 10.361 13.241 -14.115 1.00 88.44 274 GLN A O 1
ATOM 2210 N N . ILE A 1 275 ? 9.059 11.925 -12.819 1.00 87.62 275 ILE A N 1
ATOM 2211 C CA . ILE A 1 275 ? 8.046 12.935 -12.484 1.00 87.62 275 ILE A CA 1
ATOM 2212 C C . ILE A 1 275 ? 8.660 14.109 -11.709 1.00 87.62 275 ILE A C 1
ATOM 2214 O O . ILE A 1 275 ? 8.433 15.267 -12.056 1.00 87.62 275 ILE A O 1
ATOM 2218 N N . GLU A 1 276 ? 9.462 13.826 -10.684 1.00 90.69 276 GLU A N 1
ATOM 2219 C CA . GLU A 1 276 ? 9.919 14.838 -9.722 1.00 90.69 276 GLU A CA 1
ATOM 2220 C C . GLU A 1 276 ? 11.204 15.560 -10.148 1.00 90.69 276 GLU A C 1
ATOM 2222 O O . GLU A 1 276 ? 11.489 16.654 -9.662 1.00 90.69 276 GLU A O 1
ATOM 2227 N N . CYS A 1 277 ? 12.051 14.938 -10.979 1.00 89.88 277 CYS A N 1
ATOM 2228 C CA . CYS A 1 277 ? 13.431 15.407 -11.162 1.00 89.88 277 CYS A CA 1
ATOM 2229 C C . CYS A 1 277 ? 13.943 15.419 -12.607 1.00 89.88 277 CYS A C 1
ATOM 2231 O O . CYS A 1 277 ? 14.788 16.257 -12.925 1.00 89.88 277 CYS A O 1
ATOM 2233 N N . MET A 1 278 ? 13.532 14.479 -13.465 1.00 89.44 278 MET A N 1
ATOM 2234 C CA . MET A 1 278 ? 14.172 14.298 -14.779 1.00 89.44 278 MET A CA 1
ATOM 2235 C C . MET A 1 278 ? 13.386 14.909 -15.938 1.00 89.44 278 MET A C 1
ATOM 2237 O O . MET A 1 278 ? 13.997 15.385 -16.897 1.00 89.44 278 MET A O 1
ATOM 2241 N N . LEU A 1 279 ? 12.053 14.869 -15.891 1.00 84.00 279 LEU A N 1
ATOM 2242 C CA . LEU A 1 279 ? 11.209 15.396 -16.958 1.00 84.00 279 LEU A CA 1
ATOM 2243 C C . LEU A 1 279 ? 11.049 16.916 -16.847 1.00 84.00 279 LEU A C 1
ATOM 2245 O O . LEU A 1 279 ? 11.172 17.515 -15.780 1.00 84.00 279 LEU A O 1
ATOM 2249 N N . THR A 1 280 ? 10.761 17.560 -17.980 1.00 88.88 280 THR A N 1
ATOM 2250 C CA . THR A 1 280 ? 10.329 18.965 -17.968 1.00 88.88 280 THR A CA 1
ATOM 2251 C C . THR A 1 280 ? 8.954 19.066 -17.302 1.00 88.88 280 THR A C 1
ATOM 2253 O O . THR A 1 280 ? 8.209 18.089 -17.346 1.00 88.88 280 THR A O 1
ATOM 2256 N N . PRO A 1 281 ? 8.554 20.230 -16.754 1.00 90.38 281 PRO A N 1
ATOM 2257 C CA . PRO A 1 281 ? 7.261 20.362 -16.077 1.00 90.38 281 PRO A CA 1
A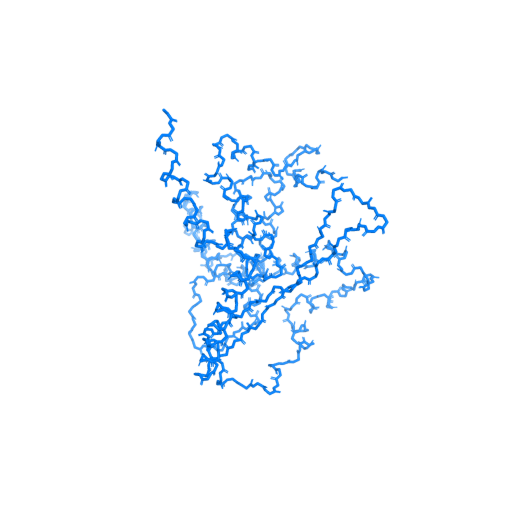TOM 2258 C C . PRO A 1 281 ? 6.083 19.862 -16.919 1.00 90.38 281 PRO A C 1
ATOM 2260 O O . PRO A 1 281 ? 5.245 19.117 -16.435 1.00 90.38 281 PRO A O 1
ATOM 2263 N N . ARG A 1 282 ? 6.072 20.182 -18.219 1.00 86.62 282 ARG A N 1
ATOM 2264 C CA . ARG A 1 282 ? 5.036 19.706 -19.141 1.00 86.62 282 ARG A CA 1
ATOM 2265 C C . ARG A 1 282 ? 5.034 18.182 -19.295 1.00 86.62 282 ARG A C 1
ATOM 2267 O O . ARG A 1 282 ? 3.975 17.578 -19.216 1.00 86.62 282 ARG A O 1
ATOM 2274 N N . LEU A 1 283 ? 6.200 17.579 -19.532 1.00 79.50 283 LEU A N 1
ATOM 2275 C CA . LEU A 1 283 ? 6.308 16.126 -19.699 1.00 79.50 283 LEU A CA 1
ATOM 2276 C C . LEU A 1 283 ? 6.000 15.381 -18.396 1.00 79.50 283 LEU A C 1
ATOM 2278 O O . LEU A 1 283 ? 5.468 14.282 -18.444 1.00 79.50 283 LEU A O 1
ATOM 2282 N N . SER A 1 284 ? 6.325 15.977 -17.247 1.00 80.69 284 SER A N 1
ATOM 2283 C CA . SER A 1 284 ? 5.982 15.442 -15.929 1.00 80.69 284 SER A CA 1
ATOM 2284 C C . SER A 1 284 ? 4.467 15.391 -15.733 1.00 80.69 284 SER A C 1
ATOM 2286 O O . SER A 1 284 ? 3.949 14.339 -15.375 1.00 80.69 284 SER A O 1
ATOM 2288 N N . GLU A 1 285 ? 3.744 16.472 -16.058 1.00 88.31 285 GLU A N 1
ATOM 2289 C CA . GLU A 1 285 ? 2.276 16.465 -16.041 1.00 88.31 285 GLU A CA 1
ATOM 2290 C C . GLU A 1 285 ? 1.709 15.427 -17.022 1.00 88.31 285 GLU A C 1
ATOM 2292 O O . GLU A 1 285 ? 0.921 14.578 -16.619 1.00 88.31 285 GLU A O 1
ATOM 2297 N N . GLU A 1 286 ? 2.145 15.430 -18.286 1.00 84.25 286 GLU A N 1
ATOM 2298 C CA . GLU A 1 286 ? 1.667 14.467 -19.295 1.00 84.25 286 GLU A CA 1
ATOM 2299 C C . GLU A 1 286 ? 1.885 13.008 -18.848 1.00 84.25 286 GLU A C 1
ATOM 2301 O O . GLU A 1 286 ? 0.982 12.187 -18.974 1.00 84.25 286 GLU A O 1
ATOM 2306 N N . PHE A 1 287 ? 3.047 12.692 -18.269 1.00 83.69 287 PHE A N 1
ATOM 2307 C CA . PHE A 1 287 ? 3.352 11.355 -17.758 1.00 83.69 287 PHE A CA 1
ATOM 2308 C C . PHE A 1 287 ? 2.531 11.000 -16.509 1.00 83.69 287 PHE A C 1
ATOM 2310 O O . PHE A 1 287 ? 2.015 9.894 -16.407 1.00 83.69 287 PHE A O 1
ATOM 2317 N N . LYS A 1 288 ? 2.377 11.938 -15.569 1.00 85.25 288 LYS A N 1
ATOM 2318 C CA . LYS A 1 288 ? 1.647 11.753 -14.305 1.00 85.25 288 LYS A CA 1
ATOM 2319 C C . LYS A 1 288 ? 0.157 11.475 -14.519 1.00 85.25 288 LYS A C 1
ATOM 2321 O O . LYS A 1 288 ? -0.395 10.612 -13.841 1.00 85.25 288 LYS A O 1
ATOM 2326 N N . TRP A 1 289 ? -0.480 12.178 -15.454 1.00 86.62 289 TRP A N 1
ATOM 2327 C CA . TRP A 1 289 ? -1.898 11.979 -15.782 1.00 86.62 289 TRP A CA 1
ATOM 2328 C C . TRP A 1 289 ? -2.120 10.863 -16.809 1.00 86.62 289 TRP A C 1
ATOM 2330 O O . TRP A 1 289 ? -3.201 10.289 -16.851 1.00 86.62 289 TRP A O 1
ATOM 2340 N N . GLY A 1 290 ? -1.097 10.514 -17.595 1.00 86.62 290 GLY A N 1
ATOM 2341 C CA . GLY A 1 290 ? -1.151 9.457 -18.609 1.00 86.62 290 GLY A CA 1
ATOM 2342 C C . GLY A 1 290 ? -1.158 8.023 -18.070 1.00 86.62 290 GLY A C 1
ATOM 2343 O O . GLY A 1 290 ? -1.143 7.094 -18.863 1.00 86.62 290 GLY A O 1
ATOM 2344 N N . PHE A 1 291 ? -1.172 7.824 -16.748 1.00 84.81 291 PHE A N 1
ATOM 2345 C CA . PHE A 1 291 ? -1.317 6.495 -16.136 1.00 84.81 291 PHE A CA 1
ATOM 2346 C C . PHE A 1 291 ? -2.731 5.913 -16.255 1.00 84.81 291 PHE A C 1
ATOM 2348 O O . PHE A 1 291 ? -2.921 4.736 -15.948 1.00 84.81 291 PHE A O 1
ATOM 2355 N N . PHE A 1 292 ? -3.714 6.725 -16.647 1.00 89.19 292 PHE A N 1
ATOM 2356 C CA . PHE A 1 292 ? -5.122 6.355 -16.630 1.00 89.19 292 PHE A CA 1
ATOM 2357 C C . PHE A 1 292 ? -5.796 6.665 -17.963 1.00 89.19 292 PHE A C 1
ATOM 2359 O O . PHE A 1 292 ? -5.503 7.685 -18.590 1.00 89.19 292 PHE A O 1
ATOM 2366 N N . ASP A 1 293 ? -6.757 5.825 -18.338 1.00 86.00 293 ASP A N 1
ATOM 2367 C CA . ASP A 1 293 ? -7.612 6.020 -19.505 1.00 86.00 293 ASP A CA 1
ATOM 2368 C C . ASP A 1 293 ? -9.100 5.971 -19.122 1.00 86.00 293 ASP A C 1
ATOM 2370 O O . ASP A 1 293 ? -9.513 5.279 -18.189 1.00 86.00 293 ASP A O 1
ATOM 2374 N N . ASN A 1 294 ? -9.932 6.706 -19.860 1.00 85.38 294 ASN A N 1
ATOM 2375 C CA . ASN A 1 294 ? -11.380 6.787 -19.660 1.00 85.38 294 ASN A CA 1
ATOM 2376 C C . ASN A 1 294 ? -12.151 6.341 -20.905 1.00 85.38 294 ASN A C 1
ATOM 2378 O O . ASN A 1 294 ? -13.022 7.051 -21.417 1.00 85.38 294 ASN A O 1
ATOM 2382 N N . TRP A 1 295 ? -11.842 5.146 -21.401 1.00 79.06 295 TRP A N 1
ATOM 2383 C CA . TRP A 1 295 ? -12.454 4.612 -22.619 1.00 79.06 295 TRP A CA 1
ATOM 2384 C C . TRP A 1 295 ? -13.986 4.469 -22.543 1.00 79.06 295 TRP A C 1
ATOM 2386 O O . TRP A 1 295 ? -14.671 4.580 -23.561 1.00 79.06 295 TRP A O 1
ATOM 2396 N N . ARG A 1 296 ? -14.549 4.240 -21.344 1.00 79.75 296 ARG A N 1
ATOM 2397 C CA . ARG A 1 296 ? -16.006 4.109 -21.124 1.00 79.75 296 ARG A CA 1
ATOM 2398 C C . ARG A 1 296 ? -16.721 5.451 -20.969 1.00 79.75 296 ARG A C 1
ATOM 2400 O O . ARG A 1 296 ? -17.940 5.503 -21.137 1.00 79.75 296 ARG A O 1
ATOM 2407 N N . GLY A 1 297 ? -15.983 6.520 -20.674 1.00 83.06 297 GLY A N 1
ATOM 2408 C CA . GLY A 1 297 ? -16.515 7.843 -20.380 1.00 83.06 297 GLY A CA 1
ATOM 2409 C C . GLY A 1 297 ? -17.250 7.931 -19.035 1.00 83.06 297 GLY A C 1
ATOM 2410 O O . GLY A 1 297 ? -17.736 6.947 -18.477 1.00 83.06 297 GLY A O 1
ATOM 2411 N N . GLY A 1 298 ? -17.388 9.156 -18.525 1.00 83.44 298 GLY A N 1
ATOM 2412 C CA . GLY A 1 298 ? -18.075 9.447 -17.262 1.00 83.44 298 GLY A CA 1
ATOM 2413 C C . GLY A 1 298 ? -17.140 9.506 -16.049 1.00 83.44 298 GLY A C 1
ATOM 2414 O O . GLY A 1 298 ? -15.987 9.083 -16.102 1.00 83.44 298 GLY A O 1
ATOM 2415 N N . ALA A 1 299 ? -17.637 10.093 -14.960 1.00 85.38 299 ALA A N 1
ATOM 2416 C CA . ALA A 1 299 ? -16.891 10.222 -13.710 1.00 85.38 299 ALA A CA 1
ATOM 2417 C C . ALA A 1 299 ? -16.778 8.863 -13.001 1.00 85.38 299 ALA A C 1
ATOM 2419 O O . ALA A 1 299 ? -17.760 8.125 -12.945 1.00 85.38 299 ALA A O 1
ATOM 2420 N N . GLY A 1 300 ? -15.598 8.548 -12.457 1.00 85.12 300 GLY A N 1
ATOM 2421 C CA . GLY A 1 300 ? -15.352 7.297 -11.727 1.00 85.12 300 GLY A CA 1
ATOM 2422 C C . GLY A 1 300 ? -15.149 6.058 -12.608 1.00 85.12 300 GLY A C 1
ATOM 2423 O O . GLY A 1 300 ? -15.040 4.956 -12.081 1.00 85.12 300 GLY A O 1
ATOM 2424 N N . ASN A 1 301 ? -15.121 6.220 -13.935 1.00 87.00 301 ASN A N 1
ATOM 2425 C CA . ASN A 1 301 ? -15.010 5.119 -14.900 1.00 87.00 301 ASN A CA 1
ATOM 2426 C C . ASN A 1 301 ? -13.617 5.005 -15.535 1.00 87.00 301 ASN A C 1
ATOM 2428 O O . ASN A 1 301 ? -13.462 4.314 -16.544 1.00 87.00 301 ASN A O 1
ATOM 2432 N N . ASN A 1 302 ? -12.629 5.702 -14.972 1.00 89.75 302 ASN A N 1
ATOM 2433 C CA . ASN A 1 302 ? -11.249 5.590 -15.418 1.00 89.75 302 ASN A CA 1
ATOM 2434 C C . ASN A 1 302 ? -10.672 4.225 -15.006 1.00 89.75 302 ASN A C 1
ATOM 2436 O O . ASN A 1 302 ? -11.107 3.622 -14.021 1.00 89.75 302 ASN A O 1
ATOM 2440 N N . ILE A 1 303 ? -9.701 3.750 -15.775 1.00 85.94 303 ILE A N 1
ATOM 2441 C CA . ILE A 1 303 ? -8.938 2.529 -15.521 1.00 85.94 303 ILE A CA 1
ATOM 2442 C C . ILE A 1 303 ? -7.450 2.814 -15.702 1.00 85.94 303 ILE A C 1
ATOM 2444 O O . ILE A 1 303 ? -7.081 3.815 -16.315 1.00 85.94 303 ILE A O 1
ATOM 2448 N N . GLU A 1 304 ? -6.597 1.944 -15.181 1.00 85.00 304 GLU A N 1
ATOM 2449 C CA . GLU A 1 304 ? -5.168 1.973 -15.469 1.00 85.00 304 GLU A CA 1
ATOM 2450 C C . GLU A 1 304 ? -4.909 1.769 -16.976 1.00 85.00 304 GLU A C 1
ATOM 2452 O O . GLU A 1 304 ? -5.560 0.947 -17.627 1.00 85.00 304 GLU A O 1
ATOM 2457 N N . ASP A 1 305 ? -3.978 2.543 -17.546 1.00 80.31 305 ASP A N 1
ATOM 2458 C CA . ASP A 1 305 ? -3.682 2.536 -18.990 1.00 80.31 305 ASP A CA 1
ATOM 2459 C C . ASP A 1 305 ? -3.183 1.168 -19.485 1.00 80.31 305 ASP A C 1
ATOM 2461 O O . ASP A 1 305 ? -3.452 0.775 -20.617 1.00 80.31 305 ASP A O 1
ATOM 2465 N N . ASP A 1 306 ? -2.512 0.391 -18.630 1.00 75.75 306 ASP A N 1
ATOM 2466 C CA . ASP A 1 306 ? -2.077 -0.966 -18.966 1.00 75.75 306 ASP A CA 1
ATOM 2467 C C . ASP A 1 306 ? -3.260 -1.921 -19.184 1.00 75.75 306 ASP A C 1
ATOM 2469 O O . ASP A 1 306 ? -3.219 -2.735 -20.104 1.00 75.75 306 ASP A O 1
ATOM 2473 N N . MET A 1 307 ? -4.347 -1.770 -18.422 1.00 74.50 307 MET A N 1
ATOM 2474 C CA . MET A 1 307 ? -5.585 -2.527 -18.624 1.00 74.50 307 MET A CA 1
ATOM 2475 C C . MET A 1 307 ? -6.388 -2.071 -19.846 1.00 74.50 307 MET A C 1
ATOM 2477 O O . MET A 1 307 ? -7.261 -2.805 -20.303 1.00 74.50 307 MET A O 1
ATOM 2481 N N . ALA A 1 308 ? -6.148 -0.862 -20.361 1.00 65.44 308 ALA A N 1
ATOM 2482 C CA . ALA A 1 308 ? -6.794 -0.373 -21.580 1.00 65.44 308 ALA A CA 1
ATOM 2483 C C . ALA A 1 308 ? -6.158 -0.952 -22.860 1.00 65.44 308 ALA A C 1
ATOM 2485 O O . ALA A 1 308 ? -6.755 -0.873 -23.936 1.00 65.44 308 ALA A O 1
ATOM 2486 N N . GLN A 1 309 ? -4.949 -1.517 -22.755 1.00 57.50 309 GLN A N 1
ATOM 2487 C CA . GLN A 1 309 ? -4.187 -2.072 -23.879 1.00 57.50 309 GLN A CA 1
ATOM 2488 C C . GLN A 1 309 ? -4.489 -3.557 -24.171 1.00 57.50 309 GLN A C 1
ATOM 2490 O O . GLN A 1 309 ? -4.037 -4.054 -25.209 1.00 57.50 309 GLN A O 1
ATOM 2495 N N . ASP A 1 310 ? -5.261 -4.231 -23.308 1.00 45.22 310 ASP A N 1
ATOM 2496 C CA . ASP A 1 310 ? -5.755 -5.615 -23.462 1.00 45.22 310 ASP A CA 1
ATOM 2497 C C . ASP A 1 310 ? -7.167 -5.680 -24.088 1.00 45.22 310 ASP A C 1
ATOM 2499 O O . ASP A 1 310 ? -7.395 -6.571 -24.947 1.00 45.22 310 ASP A O 1
#

Sequence (310 aa):
MLAFFSPFLTQLQERLNKLGVCLSHGRRDTLLKLLGGHFADKVVERIKSGRVFRGTGDNWDLKVFRGHMRKDVQNEDLHLFASNLIENRLTFSHLPNVHPKGDVAESVNQNGTPKYFREKFNRRNATPAKVLDSFEGSEELFLSVGRAYIVTAALSFLGMASVEEDPWEMFGGNLFWDQTEENKKKYFDDAFGEFINEYLLQKNFSTNGEEEDYVTNYVLCCIFLAILILQLKDTAAEADGERNLINQKLLLSVFKSMGAYSKYALEMFVSIAQIECMLTPRLSEEFKWGFFDNWRGGAGNNIEDDMAQD

Secondary structure (DSSP, 8-state):
--SSHHHHHHHHHHHHHHTTSS--HHHHHHHHHHHHHHHHHHHHHHHHTT--EEEEEEEEEEEE--SS-BTTB--EEEEEEEEEEEE-SS--TTS--SS-SS-HHHHTTSTTSHHHHHHHTT---S-GGGTTT-HHHHHHHHHHHHHHHHHHHHHHHHT-SSTTS--TTTTTTHHHHTS-HHHHHHHHHHHHHHHIIIIIS-TT----S----HHHHHHHHHHHHHHHHHHHHHHHHHT-HHHHHHHHHHHHHHHHHSGGGHHHHHHHHHHHHIIIIIS-HHHHHHHHHTTEE-TT-STT--EEHHHH--

Foldseek 3Di:
DPPVVVVVVVVVLVVCVVVVNPDDPVVSVVVCCVVVVVVVVVVVVCVVVVWDKDKDKDWDWDWAQDPDDDPPRGIDIDIDMGMDIGTDPDDPVVDDPPDPPDDPVVVCCDPLHLSVVCVVVVVDDPDPVCPVVPPVSSLVSLLVSLVVLVVVLVCVLLVHPDPPDDSCVLQVPPVLVPDDPVVVVVSVVVSVVVSCCVLAVVVPDDPPVDDDPPSSVVSSVSNNVSVLVVLVLQCQLQLPLVSVLVSLVVVLVVQVVVVVNVVSNVVSVVLNCCLPPNDDVVVNVCSSSVQWDQPVDDHSRIHGVVVVVD

pLDDT: mean 76.43, std 13.74, range [34.53, 93.19]

Nearest PDB structures (foldseek):
  3wev-assembly1_B  TM=5.066E-01  e=3.566E+00  Marinomonas mediterranea MMB-1
  2ymw-assembly1_B  TM=4.899E-01  e=3.382E+00  Marinomonas mediterranea MMB-1
  3wev-assembly1_A  TM=5.085E-01  e=4.405E+00  Marinomonas mediterranea MMB-1

Organism: NCBI:txid174260